Protein AF-A0A1H0EUR3-F1 (afdb_monomer)

Nearest PDB structures (foldseek):
  6vga-assembly1_A  TM=5.669E-01  e=6.465E-03  synthetic construct
  3ziz-assembly1_A  TM=5.811E-01  e=3.138E-01  Podospora anserina
  7ji4-assembly1_A  TM=5.149E-01  e=3.138E-01  Staphylococcus aureus subsp. aureus MRSA252
  5ahw-assembly3_E  TM=4.435E-01  e=5.221E-01  Mycolicibacterium smegmatis MC2 155
  7d8z-assembly1_A  TM=2.368E-01  e=3.755E+00  Homo sapiens

Mean predicted aligned error: 13.74 Å

Radius of gyration: 24.53 Å; Cα contacts (8 Å, |Δi|>4): 279; chains: 1; bounding box: 71×44×71 Å

Foldseek 3Di:
DDPPDDDDDDDFPDPPPPPPPDPDPPDVPPPDFPFDFDDLVNLLVLVVVQQPPDDPDQDWDWPPVQLVCCCVVVVDDSVVSTDTDGDPDPPDAREFEEEEEEQAPVCVVLVVLVLVVVVVDQGCKYFYDFQHTHDIDRDRDPDRHHDHHHAQLHHLVSNLVSCVVSRYAYEYEYEDLPPDDPVSVVSNVVSQVVQPPDRHHYHYDYRPVNVD

Secondary structure (DSSP, 8-state):
-----------PPPP------------------SSPPPPHHHHHHHHHHHHT-S-----EEE-HHHHHHHHHHH---HHHH--EEEP----PPPEEEEEEEE-BGGGGGGHHHHHHHHHH---SEEEEESSSEEEEESS--S----BS---SHHHHHHHHHHHHHHT-EEEEEEE------HHHHHHHHHHHHHHSSSS-EEEEE--GGG--

Sequence (212 aa):
MDFFSLPKFFHGRKPKIERNNHETEVLAHHIKSPKSPLNERILWSIFRELSTKEPNLPYKKLNLKQSLLKHVSYGLNFEESLTYRELDIFPQKPFIKVLLIDSSFSMKAALDDILNIIEKSTYHIMFYHDVDLHDYSFKKPSKIKFIGGTSHAKPLKRIHQVSEDLGVVLQIEHISDAEISNRDQLETYQIIKKIDHGSSEYELIMPAYFKT

Structure (mmCIF, N/CA/C/O backbone):
data_AF-A0A1H0EUR3-F1
#
_entry.id   AF-A0A1H0EUR3-F1
#
loop_
_atom_site.group_PDB
_atom_site.id
_atom_site.type_symbol
_atom_site.label_atom_id
_atom_site.label_alt_id
_atom_site.label_comp_id
_atom_site.label_asym_id
_atom_site.label_entity_id
_atom_site.label_seq_id
_atom_site.pdbx_PDB_ins_code
_atom_site.Cartn_x
_atom_site.Cartn_y
_atom_site.Cartn_z
_atom_site.occupancy
_atom_site.B_iso_or_equiv
_atom_site.auth_seq_id
_atom_site.auth_comp_id
_atom_site.auth_asym_id
_atom_site.auth_atom_id
_atom_site.pdbx_PDB_model_num
ATOM 1 N N . MET A 1 1 ? 8.596 -27.514 17.755 1.00 32.12 1 MET A N 1
ATOM 2 C CA . MET A 1 1 ? 9.858 -27.531 16.998 1.00 32.12 1 MET A CA 1
ATOM 3 C C . MET A 1 1 ? 9.504 -27.510 15.523 1.00 32.12 1 MET A C 1
ATOM 5 O O . MET A 1 1 ? 8.906 -28.458 15.039 1.00 32.12 1 MET A O 1
ATOM 9 N N . ASP A 1 2 ? 9.744 -26.348 14.923 1.00 34.66 2 ASP A N 1
ATOM 10 C CA . ASP A 1 2 ? 10.089 -26.042 13.531 1.00 34.66 2 ASP A CA 1
ATOM 11 C C . ASP A 1 2 ? 9.400 -26.784 12.376 1.00 34.66 2 ASP A C 1
ATOM 13 O O . ASP A 1 2 ? 9.834 -27.843 11.937 1.00 34.66 2 ASP A O 1
ATOM 17 N N . PHE A 1 3 ? 8.432 -26.097 11.761 1.00 30.30 3 PHE A N 1
ATOM 18 C CA . PHE A 1 3 ? 8.168 -26.193 10.324 1.00 30.30 3 PHE A CA 1
ATOM 19 C C . PHE A 1 3 ? 8.517 -24.849 9.675 1.00 30.30 3 PHE A C 1
ATOM 21 O O . PHE A 1 3 ? 7.647 -24.046 9.345 1.00 30.30 3 PHE A O 1
ATOM 28 N N . PHE A 1 4 ? 9.815 -24.581 9.516 1.00 34.62 4 PHE A N 1
ATOM 29 C CA . PHE A 1 4 ? 10.277 -23.534 8.608 1.00 34.62 4 PHE A CA 1
ATOM 30 C C . PHE A 1 4 ? 10.061 -24.020 7.172 1.00 34.62 4 PHE A C 1
ATOM 32 O O . PHE A 1 4 ? 10.861 -24.784 6.632 1.00 34.62 4 PHE A O 1
ATOM 39 N N . SER A 1 5 ? 8.968 -23.596 6.540 1.00 38.72 5 SER A N 1
ATOM 40 C CA . SER A 1 5 ? 8.830 -23.717 5.091 1.00 38.72 5 SER A CA 1
ATOM 41 C C . SER A 1 5 ? 9.817 -22.755 4.425 1.00 38.72 5 SER A C 1
ATOM 43 O O . SER A 1 5 ? 9.681 -21.537 4.544 1.00 38.72 5 SER A O 1
ATOM 45 N N . LEU A 1 6 ? 10.826 -23.311 3.752 1.00 32.03 6 LEU A N 1
ATOM 46 C CA . LEU A 1 6 ? 11.786 -22.574 2.926 1.00 32.03 6 LEU A CA 1
ATOM 47 C C . LEU A 1 6 ? 11.068 -21.675 1.896 1.00 32.03 6 LEU A C 1
ATOM 49 O O . LEU A 1 6 ? 10.009 -22.057 1.388 1.00 32.03 6 LEU A O 1
ATOM 53 N N . PRO A 1 7 ? 11.637 -20.506 1.540 1.00 38.84 7 PRO A N 1
ATOM 54 C CA . PRO A 1 7 ? 11.037 -19.620 0.551 1.00 38.84 7 PRO A CA 1
ATOM 55 C C . PRO A 1 7 ? 11.003 -20.291 -0.829 1.00 38.84 7 PRO A C 1
ATOM 57 O O . PRO A 1 7 ? 11.987 -20.875 -1.284 1.00 38.84 7 PRO A O 1
ATOM 60 N N . LYS A 1 8 ? 9.857 -20.192 -1.514 1.00 36.97 8 LYS A N 1
ATOM 61 C CA . LYS A 1 8 ? 9.724 -20.594 -2.919 1.00 36.97 8 LYS A CA 1
ATOM 62 C C . LYS A 1 8 ? 10.554 -19.643 -3.782 1.00 36.97 8 LYS A C 1
ATOM 64 O O . LYS A 1 8 ? 10.192 -18.486 -3.972 1.00 36.97 8 LYS A O 1
ATOM 69 N N . PHE A 1 9 ? 11.671 -20.143 -4.302 1.00 33.34 9 PHE A N 1
ATOM 70 C CA . PHE A 1 9 ? 12.507 -19.449 -5.276 1.00 33.34 9 PHE A CA 1
ATOM 71 C C . PHE A 1 9 ? 11.794 -19.393 -6.633 1.00 33.34 9 PHE A C 1
ATOM 73 O O . PHE A 1 9 ? 11.845 -20.353 -7.403 1.00 33.34 9 PHE A O 1
ATOM 80 N N . PHE A 1 10 ? 11.152 -18.271 -6.955 1.00 40.19 10 PHE A N 1
ATOM 81 C CA . PHE A 1 10 ? 10.690 -18.013 -8.317 1.00 40.19 10 PHE A CA 1
ATOM 82 C C . PHE A 1 10 ? 11.892 -17.618 -9.179 1.00 40.19 10 PHE A C 1
ATOM 84 O O . PHE A 1 10 ? 12.466 -16.543 -9.029 1.00 40.19 10 PHE A O 1
ATOM 91 N N . HIS A 1 11 ? 12.317 -18.530 -10.054 1.00 35.78 11 HIS A N 1
ATOM 92 C CA . HIS A 1 11 ? 13.311 -18.235 -11.079 1.00 35.78 11 HIS A CA 1
ATOM 93 C C . HIS A 1 11 ? 12.622 -17.433 -12.186 1.00 35.78 11 HIS A C 1
ATOM 95 O O . HIS A 1 11 ? 11.981 -18.008 -13.064 1.00 35.78 11 HIS A O 1
ATOM 101 N N . GLY A 1 12 ? 12.747 -16.106 -12.136 1.00 38.12 12 GLY A N 1
ATOM 102 C CA . GLY A 1 12 ? 12.486 -15.260 -13.297 1.00 38.12 12 GLY A CA 1
ATOM 103 C C . GLY A 1 12 ? 13.383 -15.691 -14.460 1.00 38.12 12 GLY A C 1
ATOM 104 O O . GLY A 1 12 ? 14.523 -16.130 -14.261 1.00 38.12 12 GLY A O 1
ATOM 105 N N . ARG A 1 13 ? 12.853 -15.630 -15.683 1.00 40.72 13 ARG A N 1
ATOM 106 C CA . ARG A 1 13 ? 13.597 -15.960 -16.904 1.00 40.72 13 ARG A CA 1
ATOM 107 C C . ARG A 1 13 ? 14.908 -15.170 -16.920 1.00 40.72 13 ARG A C 1
ATOM 109 O O . ARG A 1 13 ? 14.919 -13.970 -16.669 1.00 40.72 13 ARG A O 1
ATOM 116 N N . LYS A 1 14 ? 16.022 -15.851 -17.218 1.00 34.88 14 LYS A N 1
ATOM 117 C CA . LYS A 1 14 ? 17.321 -15.193 -17.426 1.00 34.88 14 LYS A CA 1
ATOM 118 C C . LYS A 1 14 ? 17.124 -14.043 -18.422 1.00 34.88 14 LYS A C 1
ATOM 120 O O . LYS A 1 14 ? 16.541 -14.301 -19.481 1.00 34.88 14 LYS A O 1
A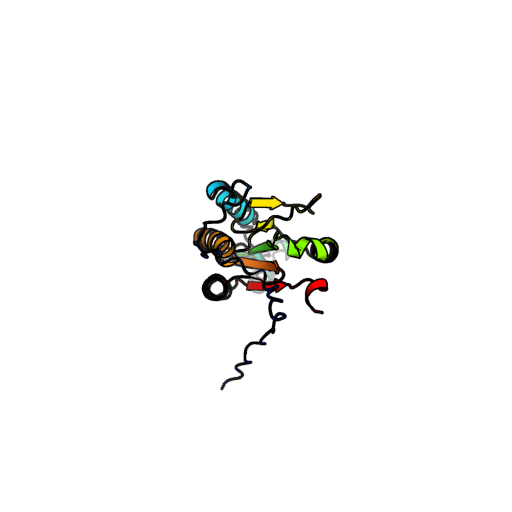TOM 125 N N . PRO A 1 15 ? 17.616 -12.827 -18.138 1.00 39.00 15 PRO A N 1
ATOM 126 C CA . PRO A 1 15 ? 17.549 -11.744 -19.103 1.00 39.00 15 PRO A CA 1
ATOM 127 C C . PRO A 1 15 ? 18.240 -12.213 -20.384 1.00 39.00 15 PRO A C 1
ATOM 129 O O . PRO A 1 15 ? 19.397 -12.646 -20.359 1.00 39.00 15 PRO A O 1
ATOM 132 N N . LYS A 1 16 ? 17.523 -12.177 -21.511 1.00 34.75 16 LYS A N 1
ATOM 133 C CA . LYS A 1 16 ? 18.159 -12.286 -22.822 1.00 34.75 16 LYS A CA 1
ATOM 134 C C . LYS A 1 16 ? 18.955 -11.003 -23.010 1.00 34.75 16 LYS A C 1
ATOM 136 O O . LYS A 1 16 ? 18.420 -9.988 -23.436 1.00 34.75 16 LYS A O 1
ATOM 141 N N . ILE A 1 17 ? 20.225 -11.048 -22.625 1.00 37.09 17 ILE A N 1
ATOM 142 C CA . ILE A 1 17 ? 21.197 -10.018 -22.969 1.00 37.09 17 ILE A CA 1
ATOM 143 C C . ILE A 1 17 ? 21.384 -10.120 -24.484 1.00 37.09 17 ILE A C 1
ATOM 145 O O . ILE A 1 17 ? 22.172 -10.935 -24.967 1.00 37.09 17 ILE A O 1
ATOM 149 N N . GLU A 1 18 ? 20.629 -9.334 -25.249 1.00 37.62 18 GLU A N 1
ATOM 150 C CA . GLU A 1 18 ? 21.038 -8.994 -26.606 1.00 37.62 18 GLU A CA 1
ATOM 151 C C . GLU A 1 18 ? 22.344 -8.209 -26.473 1.00 37.62 18 GLU A C 1
ATOM 153 O O . GLU A 1 18 ? 22.368 -7.066 -26.017 1.00 37.62 18 GLU A O 1
ATOM 158 N N . ARG A 1 19 ? 23.463 -8.877 -26.777 1.00 36.47 19 ARG A N 1
ATOM 159 C CA . ARG A 1 19 ? 24.794 -8.270 -26.848 1.00 36.47 19 ARG A CA 1
ATOM 160 C C . ARG A 1 19 ? 24.833 -7.299 -28.026 1.00 36.47 19 ARG A C 1
ATOM 162 O O . ARG A 1 19 ? 25.401 -7.607 -29.068 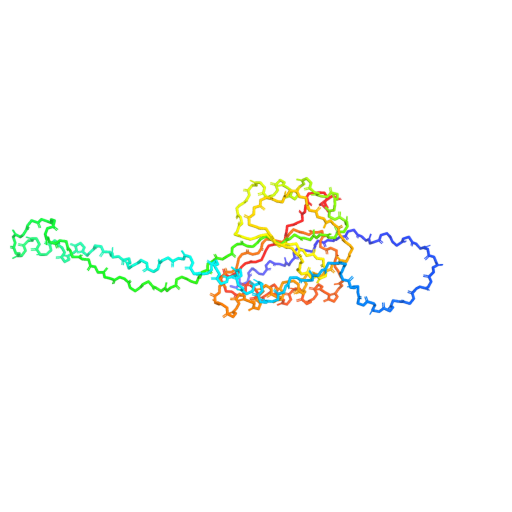1.00 36.47 19 ARG A O 1
ATOM 169 N N . ASN A 1 20 ? 24.256 -6.120 -27.848 1.00 36.88 20 ASN A N 1
ATOM 170 C CA . ASN A 1 20 ? 24.683 -4.955 -28.598 1.00 36.88 20 ASN A CA 1
ATOM 171 C C . ASN A 1 20 ? 25.904 -4.404 -27.870 1.00 36.88 20 ASN A C 1
ATOM 173 O O . ASN A 1 20 ? 25.810 -3.862 -26.771 1.00 36.88 20 ASN A O 1
ATOM 177 N N . ASN A 1 21 ? 27.066 -4.645 -28.473 1.00 38.59 21 ASN A N 1
ATOM 178 C CA . ASN A 1 21 ? 28.355 -4.129 -28.044 1.00 38.59 21 ASN A CA 1
ATOM 179 C C . ASN A 1 21 ? 28.348 -2.599 -28.133 1.00 38.59 21 ASN A C 1
ATOM 181 O O . ASN A 1 21 ? 28.808 -2.029 -29.114 1.00 38.59 21 ASN A O 1
ATOM 185 N N . HIS A 1 22 ? 27.833 -1.941 -27.105 1.00 36.62 22 HIS A N 1
ATOM 186 C CA . HIS A 1 22 ? 28.256 -0.605 -26.741 1.00 36.62 22 HIS A CA 1
ATOM 187 C C . HIS A 1 22 ? 28.418 -0.578 -25.231 1.00 36.62 22 HIS A C 1
ATOM 189 O O . HIS A 1 22 ? 27.450 -0.646 -24.475 1.00 36.62 22 HIS A O 1
ATOM 195 N N . GLU A 1 23 ? 29.683 -0.533 -24.824 1.00 36.66 23 GLU A N 1
ATOM 196 C CA . GLU A 1 23 ? 30.133 -0.123 -23.503 1.00 36.66 23 GLU A CA 1
ATOM 197 C C . GLU A 1 23 ? 29.395 1.164 -23.134 1.00 36.66 23 GLU A C 1
ATOM 199 O O . GLU A 1 23 ? 29.744 2.259 -23.563 1.00 36.66 23 GLU A O 1
ATOM 204 N N . THR A 1 24 ? 28.303 1.014 -22.395 1.00 36.44 24 THR A N 1
ATOM 205 C CA . THR A 1 24 ? 27.639 2.133 -21.752 1.00 36.44 24 THR A CA 1
ATOM 206 C C . THR A 1 24 ? 27.961 1.946 -20.290 1.00 36.44 24 THR A C 1
ATOM 208 O O . THR A 1 24 ? 27.437 1.041 -19.637 1.00 36.44 24 THR A O 1
ATOM 211 N N . GLU A 1 25 ? 28.919 2.736 -19.818 1.00 33.72 25 GLU A N 1
ATOM 212 C CA . GLU A 1 25 ? 29.177 2.939 -18.404 1.00 33.72 25 GLU A CA 1
ATOM 213 C C . GLU A 1 25 ? 27.828 3.036 -17.688 1.00 33.72 25 GLU A C 1
ATOM 215 O O . GLU A 1 25 ? 27.021 3.926 -17.967 1.00 33.72 25 GLU A O 1
ATOM 220 N N . VAL A 1 26 ? 27.552 2.082 -16.795 1.00 36.81 26 VAL A N 1
ATOM 221 C CA . VAL A 1 26 ? 26.387 2.121 -15.909 1.00 36.81 26 VAL A CA 1
ATOM 222 C C . VAL A 1 26 ? 26.676 3.188 -14.856 1.00 36.81 26 VAL A C 1
ATOM 224 O O . VAL A 1 26 ? 26.937 2.912 -13.687 1.00 36.81 26 VAL A O 1
ATOM 227 N N . LEU A 1 27 ? 26.680 4.443 -15.298 1.00 31.67 27 LEU A N 1
ATOM 228 C CA . LEU A 1 27 ? 26.450 5.586 -14.446 1.00 31.67 27 LEU A CA 1
ATOM 229 C C . LEU A 1 27 ? 25.078 5.359 -13.830 1.00 31.67 27 LEU A C 1
ATOM 231 O O . LEU A 1 27 ? 24.082 5.186 -14.536 1.00 31.67 27 LEU A O 1
ATOM 235 N N . ALA A 1 28 ? 25.048 5.333 -12.502 1.00 32.03 28 ALA A N 1
ATOM 236 C CA . ALA A 1 28 ? 23.848 5.408 -11.690 1.00 32.03 28 ALA A CA 1
ATOM 237 C C . ALA A 1 28 ? 23.130 6.739 -11.972 1.00 32.03 28 ALA A C 1
ATOM 239 O O . ALA A 1 28 ? 23.127 7.668 -11.167 1.00 32.03 28 ALA A O 1
ATOM 240 N N . HIS A 1 29 ? 22.544 6.863 -13.158 1.00 32.50 29 HIS A N 1
ATOM 241 C CA . HIS A 1 29 ? 21.627 7.926 -13.473 1.00 32.50 29 HIS A CA 1
ATOM 242 C C . HIS A 1 29 ? 20.383 7.651 -12.648 1.00 32.50 29 HIS A C 1
ATOM 244 O O . HIS A 1 29 ? 19.644 6.702 -12.897 1.00 32.50 29 HIS A O 1
ATOM 250 N N . HIS A 1 30 ? 20.177 8.485 -11.630 1.00 37.56 30 HIS A N 1
ATOM 251 C CA . HIS A 1 30 ? 18.865 8.729 -11.061 1.00 37.56 30 HIS A CA 1
ATOM 252 C C . HIS A 1 30 ? 17.886 8.939 -12.222 1.00 37.56 30 HIS A C 1
ATOM 254 O O . HIS A 1 30 ? 17.821 10.033 -12.787 1.00 37.56 30 HIS A O 1
ATOM 260 N N . ILE A 1 31 ? 17.162 7.885 -12.605 1.00 40.97 31 ILE A N 1
ATOM 261 C CA . ILE A 1 31 ? 16.071 7.976 -13.567 1.00 40.97 31 ILE A CA 1
ATOM 262 C C . ILE A 1 31 ? 15.044 8.883 -12.897 1.00 40.97 31 ILE A C 1
ATOM 264 O O . ILE A 1 31 ? 14.368 8.495 -11.944 1.00 40.97 31 ILE A O 1
ATOM 268 N N . LYS A 1 32 ? 15.006 10.148 -13.323 1.00 40.50 32 LYS A N 1
ATOM 269 C CA . LYS A 1 32 ? 13.970 11.083 -12.900 1.00 40.50 32 LYS A CA 1
ATOM 270 C C . LYS A 1 32 ? 12.669 10.562 -13.497 1.00 40.50 32 LYS A C 1
ATOM 272 O O . LYS A 1 32 ? 12.548 10.523 -14.720 1.00 40.50 32 LYS A O 1
ATOM 277 N N . SER A 1 33 ? 11.731 10.146 -12.643 1.00 48.78 33 SER A N 1
ATOM 278 C CA . SER A 1 33 ? 10.378 9.823 -13.097 1.00 48.78 33 SER A CA 1
ATOM 279 C C . SER A 1 33 ? 9.837 11.025 -13.886 1.00 48.78 33 SER A C 1
ATOM 281 O O . SER A 1 33 ? 9.987 12.168 -13.437 1.00 48.78 33 SER A O 1
ATOM 283 N N . PRO A 1 34 ? 9.242 10.813 -15.071 1.00 50.12 34 PRO A N 1
ATOM 284 C CA . PRO A 1 34 ? 8.686 11.892 -15.880 1.00 50.12 34 PRO A CA 1
A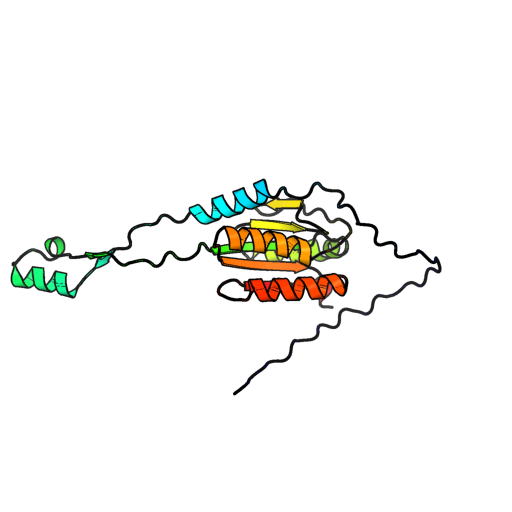TOM 285 C C . PRO A 1 34 ? 7.415 12.510 -15.268 1.00 50.12 34 PRO A C 1
ATOM 287 O O . PRO A 1 34 ? 6.919 13.506 -15.793 1.00 50.12 34 PRO A O 1
ATOM 290 N N . LYS A 1 35 ? 6.878 11.954 -14.171 1.00 65.00 35 LYS A N 1
ATOM 291 C CA . LYS A 1 35 ? 5.751 12.519 -13.418 1.00 65.00 35 LYS A CA 1
ATOM 292 C C . LYS A 1 35 ? 6.213 13.112 -12.092 1.00 65.00 35 LYS A C 1
ATOM 294 O O . LYS A 1 35 ? 7.146 12.625 -11.461 1.00 65.00 35 LYS A O 1
ATOM 299 N N . SER A 1 36 ? 5.510 14.149 -11.643 1.00 74.88 36 SER A N 1
ATOM 300 C CA . SER A 1 36 ? 5.687 14.681 -10.295 1.00 74.88 36 SER A CA 1
ATOM 301 C C . SER A 1 36 ? 5.295 13.611 -9.271 1.00 74.88 36 SER A C 1
ATOM 303 O O . SER A 1 36 ? 4.151 13.154 -9.303 1.00 74.88 36 SER A O 1
ATOM 305 N N . PRO A 1 37 ? 6.204 13.215 -8.364 1.00 84.12 37 PRO A N 1
ATOM 306 C CA . PRO A 1 37 ? 5.867 12.294 -7.293 1.00 84.12 37 PRO A CA 1
ATOM 307 C C . PRO A 1 37 ? 4.715 12.835 -6.446 1.00 84.12 37 PRO A C 1
ATOM 309 O O . PRO A 1 37 ? 4.592 14.047 -6.236 1.00 84.12 37 PRO A O 1
ATOM 312 N N . LEU A 1 38 ? 3.900 11.930 -5.911 1.00 86.75 38 LEU A N 1
ATOM 313 C CA . LEU 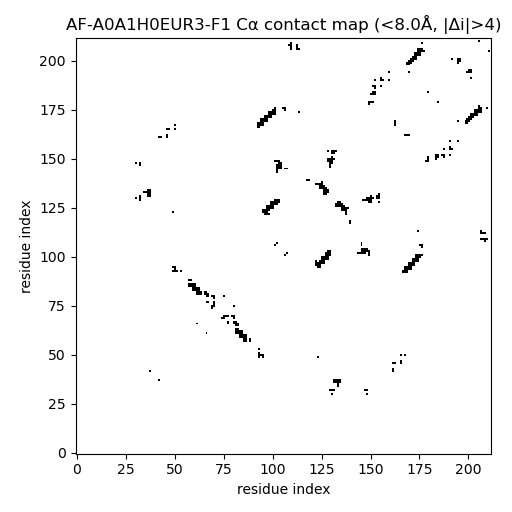A 1 38 ? 2.868 12.257 -4.943 1.00 86.75 38 LEU A CA 1
ATOM 314 C C . LEU A 1 38 ? 3.524 12.950 -3.747 1.00 86.75 38 LEU A C 1
ATOM 316 O O . LEU A 1 38 ? 4.461 12.420 -3.151 1.00 86.75 38 LEU A O 1
ATOM 320 N N . ASN A 1 39 ? 3.041 14.138 -3.395 1.00 88.50 39 ASN A N 1
ATOM 321 C CA . ASN A 1 39 ? 3.584 14.908 -2.280 1.00 88.50 39 ASN A CA 1
ATOM 322 C C . ASN A 1 39 ? 3.303 14.197 -0.943 1.00 88.50 39 ASN A C 1
ATOM 324 O O . ASN A 1 39 ? 2.192 13.712 -0.731 1.00 88.50 39 ASN A O 1
ATOM 328 N N . GLU A 1 40 ? 4.268 14.195 -0.017 1.00 88.38 40 GLU A N 1
ATOM 329 C CA . GLU A 1 40 ? 4.100 13.585 1.311 1.00 88.38 40 GLU A CA 1
ATOM 330 C C . GLU A 1 40 ? 2.907 14.141 2.087 1.00 88.38 40 GLU A C 1
ATOM 332 O O . GLU A 1 40 ? 2.192 13.386 2.734 1.00 88.38 40 GLU A O 1
ATOM 337 N N . ARG A 1 41 ? 2.628 15.446 1.980 1.00 87.69 41 ARG A N 1
ATOM 338 C CA . ARG A 1 41 ? 1.460 16.055 2.638 1.00 87.69 41 ARG A CA 1
ATOM 339 C C . ARG A 1 41 ? 0.146 15.480 2.118 1.00 87.69 41 ARG A C 1
ATOM 341 O O . ARG A 1 41 ? -0.794 15.313 2.889 1.00 87.69 41 ARG A O 1
ATOM 348 N N . ILE A 1 42 ? 0.092 15.183 0.818 1.00 88.00 42 ILE A N 1
ATOM 349 C CA . ILE A 1 42 ? -1.085 14.596 0.175 1.00 88.00 42 ILE A CA 1
ATOM 350 C C . ILE A 1 42 ? -1.225 13.143 0.631 1.00 88.00 42 ILE A C 1
ATOM 352 O O . ILE A 1 42 ? -2.296 12.763 1.097 1.00 88.00 42 ILE A O 1
ATOM 356 N N . LEU A 1 43 ? -0.136 12.368 0.595 1.00 90.25 43 LEU A N 1
ATOM 357 C CA . LEU A 1 43 ? -0.117 10.985 1.079 1.00 90.25 43 LEU A CA 1
ATOM 358 C C . LEU A 1 43 ? -0.624 10.895 2.528 1.00 90.25 43 LEU A C 1
ATOM 360 O O . LEU A 1 43 ? -1.562 10.155 2.814 1.00 90.25 43 LEU A O 1
ATOM 364 N N . TRP A 1 44 ? -0.089 11.741 3.409 1.00 92.38 44 TRP A N 1
ATOM 365 C CA . TRP A 1 44 ? -0.541 11.874 4.792 1.00 92.38 44 TRP A CA 1
ATOM 366 C C . TRP A 1 44 ? -2.024 12.222 4.921 1.00 92.38 44 TRP A C 1
ATOM 368 O O . TRP A 1 44 ? -2.731 11.610 5.720 1.00 92.38 44 TRP A O 1
ATOM 378 N N . SER A 1 45 ? -2.515 13.200 4.150 1.00 88.19 45 SER A N 1
ATOM 379 C CA . SER A 1 45 ? -3.928 13.594 4.217 1.00 88.19 45 SER A CA 1
ATOM 380 C C . SER A 1 45 ? -4.873 12.463 3.823 1.00 88.19 45 SER A C 1
ATOM 382 O O . SER A 1 45 ? -5.914 12.307 4.456 1.00 88.19 45 SER A O 1
ATOM 384 N N . ILE A 1 46 ? -4.487 11.644 2.842 1.00 89.62 46 ILE A N 1
ATOM 385 C CA . ILE A 1 46 ? -5.307 10.528 2.372 1.00 89.62 46 ILE A CA 1
ATOM 386 C C . ILE A 1 46 ? -5.433 9.461 3.459 1.00 89.62 46 ILE A C 1
ATOM 388 O O . ILE A 1 46 ? -6.541 9.049 3.797 1.00 89.62 46 ILE A O 1
ATOM 392 N N . PHE A 1 47 ? -4.306 9.036 4.038 1.00 90.50 47 PHE A N 1
ATOM 393 C CA . PHE A 1 47 ? -4.319 8.028 5.099 1.00 90.50 47 PHE A CA 1
ATOM 394 C C . PHE A 1 47 ? -5.079 8.529 6.327 1.00 90.50 47 PHE A C 1
ATOM 396 O O . PHE A 1 47 ? -5.868 7.784 6.902 1.00 90.50 47 PHE A O 1
ATOM 403 N N . ARG A 1 48 ? -4.909 9.808 6.681 1.00 89.69 48 ARG A N 1
ATOM 404 C CA . ARG A 1 48 ? -5.627 10.4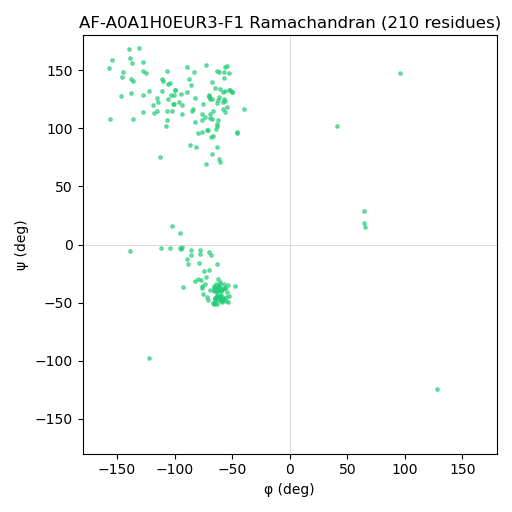24 7.798 1.00 89.69 48 ARG A CA 1
ATOM 405 C C . ARG A 1 48 ? -7.140 10.467 7.577 1.00 89.69 48 ARG A C 1
ATOM 407 O O . ARG A 1 48 ? -7.891 10.269 8.525 1.00 89.69 48 ARG A O 1
ATOM 414 N N . GLU A 1 49 ? -7.600 10.752 6.360 1.00 87.44 49 GLU A N 1
ATOM 415 C CA . GLU A 1 49 ? -9.035 10.759 6.046 1.00 87.44 49 GLU A CA 1
ATOM 416 C C . GLU A 1 49 ? -9.647 9.357 6.168 1.00 87.44 49 GLU A C 1
ATOM 418 O O . GLU A 1 49 ? -10.779 9.199 6.622 1.00 87.44 49 GLU A O 1
ATOM 423 N N . LEU A 1 50 ? -8.900 8.328 5.767 1.00 85.06 50 LEU A N 1
ATOM 424 C CA . LEU A 1 50 ? -9.345 6.941 5.867 1.00 85.06 50 LEU A CA 1
ATOM 425 C C . LEU A 1 50 ? -9.313 6.431 7.314 1.00 85.06 50 LEU A C 1
ATOM 427 O O . LEU A 1 50 ? -10.198 5.675 7.704 1.00 85.06 50 LEU A O 1
ATOM 431 N N . SER A 1 51 ? -8.357 6.883 8.128 1.00 82.25 51 SER A N 1
ATOM 432 C CA . SER A 1 51 ? -8.215 6.442 9.518 1.00 82.25 51 SER A CA 1
ATOM 433 C C . SER A 1 51 ? -9.266 7.019 10.474 1.00 82.25 51 SER A C 1
ATOM 435 O O . SER A 1 51 ? -9.492 6.455 11.537 1.00 82.25 51 SER A O 1
ATOM 437 N N . THR A 1 52 ? -9.892 8.154 10.148 1.00 71.62 52 THR A N 1
ATOM 438 C CA . THR A 1 52 ? -10.860 8.841 11.030 1.00 71.62 52 THR A CA 1
ATOM 439 C C . THR A 1 52 ? -12.320 8.455 10.785 1.00 71.62 52 THR A C 1
ATOM 441 O O . THR A 1 52 ? -13.200 8.954 11.485 1.00 71.62 52 THR A O 1
ATOM 444 N N . LYS A 1 53 ? -12.604 7.590 9.800 1.00 60.75 53 LYS A N 1
ATOM 445 C CA . LYS A 1 53 ? -13.977 7.244 9.392 1.00 60.75 53 LYS A CA 1
ATOM 446 C C . LYS A 1 53 ? -14.702 6.257 10.311 1.00 60.75 53 LYS A C 1
ATOM 448 O O . LYS A 1 53 ? -15.905 6.089 10.130 1.00 60.75 53 LYS A O 1
ATOM 453 N N . GLU A 1 54 ? -14.047 5.648 11.299 1.00 54.66 54 GLU A N 1
ATOM 454 C CA . GLU A 1 54 ? -14.754 4.820 12.283 1.00 54.66 54 GLU A CA 1
ATOM 455 C C . GLU A 1 54 ? -15.308 5.683 13.426 1.00 54.66 54 GLU A C 1
ATOM 457 O O . GLU A 1 54 ? -14.540 6.281 14.186 1.00 54.66 54 GLU A O 1
ATOM 462 N N . PRO A 1 55 ? -16.640 5.779 13.588 1.00 47.28 55 PRO A N 1
ATOM 463 C CA . PRO A 1 55 ? -17.189 6.402 14.772 1.00 47.28 55 PRO A CA 1
ATOM 464 C C . PRO A 1 55 ? -16.903 5.489 15.969 1.00 47.28 55 PRO A C 1
ATOM 466 O O . PRO A 1 55 ? -17.301 4.324 15.977 1.00 47.28 55 PRO A O 1
ATOM 469 N N . ASN A 1 56 ? -16.267 6.041 17.005 1.00 51.78 56 ASN A N 1
ATOM 470 C CA . ASN A 1 56 ? -16.270 5.483 18.359 1.00 51.78 56 ASN A CA 1
ATOM 471 C C . ASN A 1 56 ? -17.719 5.457 18.877 1.00 51.78 56 ASN A C 1
ATOM 473 O O . ASN A 1 56 ? -18.128 6.298 19.676 1.00 51.78 56 ASN A O 1
ATOM 477 N N . LEU A 1 57 ? -18.537 4.535 18.374 1.00 51.84 57 LEU A N 1
ATOM 478 C CA . LEU A 1 57 ? -19.850 4.272 18.931 1.00 51.84 57 LEU A CA 1
ATOM 479 C C . LEU A 1 57 ? -19.628 3.484 20.223 1.00 51.84 57 LEU A C 1
ATOM 481 O O . LEU A 1 57 ? -19.029 2.407 20.172 1.00 51.84 57 LEU A O 1
ATOM 485 N N . PRO A 1 58 ? -20.086 3.983 21.385 1.00 56.78 58 PRO A N 1
ATOM 486 C CA . PRO A 1 58 ? -19.974 3.234 22.625 1.00 56.78 58 PRO A CA 1
ATOM 487 C C . PRO A 1 58 ? -20.781 1.940 22.489 1.00 56.78 58 PRO A C 1
ATOM 489 O O . PRO A 1 58 ? -22.014 1.949 22.471 1.00 56.78 58 PRO A O 1
ATOM 492 N N . TYR A 1 59 ? -20.079 0.815 22.363 1.00 65.75 59 TYR A N 1
ATOM 493 C CA . TYR A 1 59 ? -20.700 -0.494 22.244 1.00 65.75 59 TYR A CA 1
ATOM 494 C C . TYR A 1 59 ? -21.189 -0.928 23.625 1.00 65.75 59 TYR A C 1
ATOM 496 O O . TYR A 1 59 ? -20.412 -1.172 24.551 1.00 65.75 59 TYR A O 1
ATOM 504 N N . LYS A 1 60 ? -22.510 -1.002 23.777 1.00 78.62 60 LYS A N 1
ATOM 505 C CA . LYS A 1 60 ? -23.167 -1.394 25.023 1.00 78.62 60 LYS A CA 1
ATOM 506 C C . LYS A 1 60 ? -23.627 -2.842 24.914 1.00 78.62 60 LYS A C 1
ATOM 508 O O . LYS A 1 60 ? -24.426 -3.178 24.045 1.00 78.62 60 LYS A O 1
ATOM 513 N N . LYS A 1 61 ? -23.151 -3.710 25.810 1.00 84.00 61 LYS A N 1
ATOM 514 C CA . LYS A 1 61 ? -23.598 -5.110 25.883 1.00 84.00 61 LYS A CA 1
ATOM 515 C C . LYS A 1 61 ? -24.626 -5.268 26.994 1.00 84.00 61 LYS A C 1
ATOM 517 O O . LYS A 1 61 ? -24.403 -4.813 28.116 1.00 84.00 61 LYS A O 1
ATOM 522 N N . LEU A 1 62 ? -25.737 -5.943 26.701 1.00 89.38 62 LEU A N 1
ATOM 523 C CA . LEU A 1 62 ? -26.742 -6.262 27.712 1.00 89.38 62 LEU A CA 1
ATOM 524 C C . LEU A 1 62 ? -26.132 -7.167 28.792 1.00 89.38 62 LEU A C 1
ATOM 526 O O . LEU A 1 62 ? -25.623 -8.254 28.507 1.00 89.38 62 LEU A O 1
ATOM 530 N N . ASN A 1 63 ? -26.214 -6.736 30.047 1.00 91.19 63 ASN A N 1
ATOM 531 C CA . ASN A 1 63 ? -25.897 -7.559 31.201 1.00 91.19 63 ASN A CA 1
ATOM 532 C C . ASN A 1 63 ? -27.149 -8.345 31.601 1.00 91.19 63 ASN A C 1
ATOM 534 O O . ASN A 1 63 ? -27.924 -7.918 32.459 1.00 91.19 63 ASN A O 1
ATOM 538 N N . LEU A 1 64 ? -27.350 -9.502 30.964 1.00 91.62 64 LEU A N 1
ATOM 539 C CA . LEU A 1 64 ? -28.528 -10.348 31.176 1.00 91.62 64 LEU A CA 1
ATOM 540 C C . LEU A 1 64 ? -28.721 -10.706 32.657 1.00 91.62 64 LEU A C 1
ATOM 542 O O . LEU A 1 64 ? -29.835 -10.652 33.164 1.00 91.62 64 LEU A O 1
ATOM 546 N N . LYS A 1 65 ? -27.626 -11.006 33.369 1.00 91.94 65 LYS A N 1
ATOM 547 C CA . LYS A 1 65 ? -27.670 -11.390 34.784 1.00 91.94 65 LYS A CA 1
ATOM 548 C C . LYS A 1 65 ? -28.210 -10.256 35.652 1.00 91.94 65 LYS A C 1
ATOM 550 O O . LYS A 1 65 ? -29.137 -10.489 36.414 1.00 91.94 65 LYS A O 1
ATOM 555 N N . GLN A 1 66 ? -27.667 -9.041 35.529 1.00 91.12 66 GLN A N 1
ATOM 556 C CA . GLN A 1 66 ? -28.184 -7.884 36.277 1.00 91.12 66 GLN A CA 1
ATOM 557 C C . GLN A 1 66 ? -29.597 -7.497 35.844 1.00 91.12 66 GLN A C 1
ATOM 559 O O . GLN A 1 66 ? -30.395 -7.118 36.694 1.00 91.12 66 GLN A O 1
ATOM 564 N N . SER A 1 67 ? -29.911 -7.627 34.554 1.00 93.06 67 SER A N 1
ATOM 565 C CA . SER A 1 67 ? -31.237 -7.294 34.026 1.00 93.06 67 SER A CA 1
ATOM 566 C C . SER A 1 67 ? -32.313 -8.224 34.586 1.00 93.06 67 SER A C 1
ATOM 568 O O . SER A 1 67 ? -33.328 -7.762 35.094 1.00 93.06 67 SER A O 1
ATOM 570 N N . LEU A 1 68 ? -32.056 -9.536 34.586 1.00 94.00 68 LEU A N 1
ATOM 571 C CA . LEU A 1 68 ? -32.943 -10.529 35.196 1.00 94.00 68 LEU A CA 1
ATOM 572 C C . LEU A 1 68 ? -33.016 -10.370 36.715 1.00 94.00 68 LEU A C 1
ATOM 574 O O . LEU A 1 68 ? -34.098 -10.477 37.283 1.00 94.00 68 LEU A O 1
ATOM 578 N N . LEU A 1 69 ? -31.891 -10.075 37.376 1.00 94.25 69 LEU A N 1
ATOM 579 C CA . LEU A 1 69 ? -31.893 -9.824 38.815 1.00 94.25 69 LEU A CA 1
ATOM 580 C C . LEU A 1 69 ? -32.779 -8.621 39.150 1.00 94.25 69 LEU A C 1
ATOM 582 O O . LEU A 1 69 ? -33.591 -8.709 40.057 1.00 94.25 69 LEU A O 1
ATOM 586 N N . LYS A 1 70 ? -32.684 -7.520 38.393 1.00 92.00 70 LYS A N 1
ATOM 587 C CA . LYS A 1 70 ? -33.544 -6.349 38.597 1.00 92.00 70 LYS A CA 1
ATOM 588 C C . LYS A 1 70 ? -35.020 -6.664 38.378 1.00 92.00 70 LYS A C 1
ATOM 590 O O . LYS A 1 70 ? -35.838 -6.275 39.206 1.00 92.00 70 LYS A O 1
ATOM 595 N N . HIS A 1 71 ? -35.327 -7.384 37.302 1.00 93.69 71 HIS A N 1
ATOM 596 C CA . HIS A 1 71 ? -36.684 -7.815 36.981 1.00 93.69 71 HIS A CA 1
ATOM 597 C C . HIS A 1 71 ? -37.305 -8.602 38.144 1.00 93.69 71 HIS A C 1
ATOM 599 O O . HIS A 1 71 ? -38.392 -8.277 38.611 1.00 93.69 71 HIS A O 1
ATOM 605 N N . VAL A 1 72 ? -36.570 -9.584 38.672 1.00 91.88 72 VAL A N 1
ATOM 606 C CA . VAL A 1 72 ? -37.055 -10.454 39.752 1.00 91.88 72 VAL A CA 1
ATOM 607 C C . VAL A 1 72 ? -37.051 -9.746 41.111 1.00 91.88 72 VAL A C 1
ATOM 609 O O . VAL A 1 72 ? -37.999 -9.888 41.875 1.00 91.88 72 VAL A O 1
ATOM 612 N N . SER A 1 73 ? -36.001 -8.989 41.439 1.00 91.50 73 SER A N 1
ATOM 613 C CA . SER A 1 73 ? -35.829 -8.379 42.766 1.00 91.50 73 SER A CA 1
ATOM 614 C C . SER A 1 73 ? -36.685 -7.136 42.993 1.00 91.50 73 SER A C 1
ATOM 616 O O . SER A 1 73 ? -37.062 -6.877 44.131 1.00 91.50 73 SER A O 1
ATOM 618 N N . TYR A 1 74 ? -36.978 -6.365 41.943 1.00 90.38 74 TYR A N 1
ATOM 619 C CA . TYR A 1 74 ? -37.741 -5.116 42.051 1.00 90.38 74 TYR A CA 1
ATOM 620 C C . TYR A 1 74 ? -39.125 -5.189 41.396 1.00 90.38 74 TYR A C 1
ATOM 622 O O . TYR A 1 74 ? -39.867 -4.214 41.467 1.00 90.38 74 TYR A O 1
ATOM 630 N N . GLY A 1 75 ? -39.483 -6.313 40.760 1.00 88.44 75 GLY A N 1
ATOM 631 C CA . GLY A 1 75 ? -40.788 -6.496 40.113 1.00 88.44 75 GLY A CA 1
ATOM 632 C C . GLY A 1 75 ? -41.038 -5.563 38.922 1.00 88.44 75 GLY A C 1
ATOM 633 O O . GLY A 1 75 ? -42.186 -5.361 38.541 1.00 88.44 75 GLY A O 1
ATOM 634 N N . LEU A 1 76 ? -39.981 -4.971 38.359 1.00 91.19 76 LEU A N 1
ATOM 635 C CA . LEU A 1 76 ? -40.060 -4.103 37.182 1.00 91.19 76 LEU A CA 1
ATOM 636 C C . LEU A 1 76 ? -40.343 -4.930 35.930 1.00 91.19 76 LEU A C 1
ATOM 638 O O . LEU A 1 76 ? -39.940 -6.090 35.854 1.00 91.19 76 LEU A O 1
ATOM 642 N N . ASN A 1 77 ? -40.948 -4.337 34.902 1.00 90.94 77 ASN A N 1
ATOM 643 C CA . ASN A 1 77 ? -41.069 -5.013 33.611 1.00 90.94 77 ASN A CA 1
ATOM 644 C C . ASN A 1 77 ? -39.678 -5.275 33.012 1.00 90.94 77 ASN A C 1
ATOM 646 O O . ASN A 1 77 ? -38.726 -4.530 33.259 1.00 90.94 77 ASN A O 1
ATOM 650 N N . PHE A 1 78 ? -39.524 -6.352 32.233 1.00 86.38 78 PHE A N 1
ATOM 651 C CA . PHE A 1 78 ? -38.201 -6.759 31.737 1.00 86.38 78 PHE A CA 1
ATOM 652 C C . PHE A 1 78 ? -37.518 -5.652 30.919 1.00 86.38 78 PHE A C 1
ATOM 654 O O . PHE A 1 78 ? -36.322 -5.424 31.082 1.00 86.38 78 PHE A O 1
ATOM 661 N N . GLU A 1 79 ? -38.290 -4.913 30.121 1.00 89.69 79 GLU A N 1
ATOM 662 C CA . GLU A 1 79 ? -37.833 -3.763 29.328 1.00 89.69 79 GLU A CA 1
ATOM 663 C C . GLU A 1 79 ? -37.247 -2.640 30.200 1.00 89.69 79 GLU A C 1
ATOM 665 O O . GLU A 1 79 ? -36.204 -2.077 29.877 1.00 89.69 79 GLU A O 1
ATOM 670 N N . GLU A 1 80 ? -37.852 -2.379 31.359 1.00 88.06 80 GLU A N 1
ATOM 671 C CA . GLU A 1 80 ? -37.395 -1.383 32.342 1.00 88.06 80 GLU A CA 1
ATOM 672 C C . GLU A 1 80 ? -36.217 -1.894 33.188 1.00 88.06 80 GLU A C 1
ATOM 674 O O . GLU A 1 80 ? -35.510 -1.130 33.848 1.00 88.06 80 GLU A O 1
ATOM 679 N N . SER A 1 81 ? -35.986 -3.208 33.165 1.00 89.81 81 SER A N 1
ATOM 680 C CA . SER A 1 81 ? -34.937 -3.882 33.929 1.00 89.81 81 SER A CA 1
ATOM 681 C C . SER A 1 81 ? -33.609 -3.970 33.170 1.00 89.81 81 SER A C 1
ATOM 683 O O . SER A 1 81 ? -32.580 -4.303 33.770 1.00 89.81 81 SER A O 1
ATOM 685 N N . LEU A 1 82 ? -33.608 -3.685 31.861 1.00 91.81 82 LEU A N 1
ATOM 686 C CA . LEU A 1 82 ? -32.446 -3.829 30.986 1.00 91.81 82 LEU A CA 1
ATOM 687 C C . LEU A 1 82 ? -31.269 -2.993 31.492 1.00 91.81 82 LEU A C 1
ATOM 689 O O . LEU A 1 82 ? -31.297 -1.766 31.559 1.00 91.81 82 LEU A O 1
ATOM 693 N N . THR A 1 83 ? -30.196 -3.686 31.853 1.00 91.19 83 THR A N 1
ATOM 694 C CA . THR A 1 83 ? -28.961 -3.078 32.331 1.00 91.19 83 THR A CA 1
ATOM 695 C C . THR A 1 83 ? -27.870 -3.357 31.316 1.00 91.19 83 THR A C 1
ATOM 697 O O . THR A 1 83 ? -27.571 -4.513 31.018 1.00 91.19 83 THR A O 1
ATOM 700 N N . TYR A 1 84 ? -27.256 -2.304 30.792 1.00 87.69 84 TYR A N 1
ATOM 701 C CA . TYR A 1 84 ? -26.166 -2.413 29.832 1.00 87.69 84 TYR A CA 1
ATOM 702 C C . TYR A 1 84 ? -24.835 -2.126 30.515 1.00 87.69 84 TYR A C 1
ATOM 704 O O . TYR A 1 84 ? -24.730 -1.210 31.328 1.00 87.69 84 TYR A O 1
ATOM 712 N N . ARG A 1 85 ? -23.815 -2.908 30.171 1.00 85.56 85 ARG A N 1
ATOM 713 C CA . ARG A 1 85 ? -22.431 -2.631 30.543 1.00 85.56 85 ARG A CA 1
ATOM 714 C C . ARG A 1 85 ? -21.728 -1.981 29.356 1.00 85.56 85 ARG A C 1
ATOM 716 O O . ARG A 1 85 ? -21.826 -2.479 28.232 1.00 85.56 85 ARG A O 1
ATOM 723 N N . GLU A 1 86 ? -21.011 -0.898 29.629 1.00 77.56 86 GLU A N 1
ATOM 724 C CA . GLU A 1 86 ? -20.047 -0.332 28.689 1.00 77.56 86 GLU A CA 1
ATOM 725 C C . GLU A 1 86 ? -18.852 -1.279 28.593 1.00 77.56 86 GLU A C 1
ATOM 727 O O . GLU A 1 86 ? -18.313 -1.740 29.605 1.00 77.56 86 GLU A O 1
ATOM 732 N N . LEU A 1 87 ? -18.514 -1.657 27.365 1.00 69.06 87 LEU A N 1
ATOM 733 C CA . LEU A 1 87 ? -17.300 -2.404 27.094 1.00 69.06 87 LEU A CA 1
ATOM 734 C C . LEU A 1 87 ? -16.219 -1.403 26.715 1.00 69.06 87 LEU A C 1
ATOM 736 O O . LEU A 1 87 ? -16.431 -0.589 25.817 1.00 69.06 87 LEU A O 1
ATOM 740 N N . ASP A 1 88 ? -15.064 -1.510 27.368 1.00 57.16 88 ASP A N 1
ATOM 741 C CA . ASP A 1 88 ? -13.843 -0.895 26.869 1.00 57.16 88 ASP A CA 1
ATOM 742 C C . ASP A 1 88 ? -13.521 -1.573 25.538 1.00 57.16 88 ASP A C 1
ATOM 744 O O . ASP A 1 88 ? -13.034 -2.705 25.481 1.00 57.16 88 ASP A O 1
ATOM 748 N N . ILE A 1 89 ? -13.882 -0.912 24.443 1.00 58.41 89 ILE A N 1
ATOM 749 C CA . ILE A 1 89 ? -13.408 -1.303 23.127 1.00 58.41 89 ILE A CA 1
ATOM 750 C C . ILE A 1 89 ? -11.954 -0.850 23.105 1.00 58.41 89 ILE A C 1
ATOM 752 O O . ILE A 1 89 ? -11.678 0.349 23.096 1.00 58.41 89 ILE A O 1
ATOM 756 N N . PHE A 1 90 ? -11.014 -1.795 23.127 1.00 55.44 90 PHE A N 1
ATOM 757 C CA . PHE A 1 90 ? -9.658 -1.481 22.689 1.00 55.44 90 PHE A CA 1
ATOM 758 C C . PHE A 1 90 ? -9.794 -0.897 21.283 1.00 55.44 90 PHE A C 1
ATOM 760 O O . PHE A 1 90 ? -10.344 -1.605 20.433 1.00 55.44 90 PHE A O 1
ATOM 767 N N . PRO A 1 91 ? -9.390 0.366 21.038 1.00 56.72 91 PRO A N 1
ATOM 768 C CA . PRO A 1 91 ? -9.578 0.977 19.734 1.00 56.72 91 PRO A CA 1
ATOM 769 C C . PRO A 1 91 ? -8.901 0.068 18.717 1.00 56.72 91 PRO A C 1
ATOM 771 O O . PRO A 1 91 ? -7.688 -0.158 18.788 1.00 56.72 91 PRO A O 1
ATOM 774 N N . GLN A 1 92 ? -9.703 -0.537 17.838 1.00 67.06 92 GLN A N 1
ATOM 775 C CA . GLN A 1 92 ? -9.139 -1.302 16.744 1.00 67.06 92 GLN A CA 1
ATOM 776 C C . GLN A 1 92 ? -8.328 -0.308 15.930 1.00 67.06 92 GLN A C 1
ATOM 778 O O . GLN A 1 92 ? -8.795 0.788 15.616 1.00 67.06 92 GLN A O 1
ATOM 783 N N . LYS A 1 93 ? -7.062 -0.647 15.685 1.00 75.38 93 LYS A N 1
ATOM 784 C CA . LYS A 1 93 ? -6.242 0.191 14.824 1.00 75.38 93 LYS A CA 1
ATOM 785 C C . LYS A 1 93 ? -6.951 0.273 13.470 1.00 75.38 93 LYS A C 1
ATOM 787 O O . LYS A 1 93 ? -7.332 -0.779 12.952 1.00 75.38 93 LYS A O 1
ATOM 792 N N . PRO A 1 94 ? -7.128 1.477 12.908 1.00 83.25 94 PRO A N 1
ATOM 793 C CA . PRO A 1 94 ? -7.818 1.638 11.640 1.00 83.25 94 PRO A CA 1
ATOM 794 C C . PRO A 1 94 ? -7.124 0.792 10.575 1.00 83.25 94 PRO A C 1
ATOM 796 O O . PRO A 1 94 ? -5.897 0.805 10.467 1.00 83.25 94 PRO A O 1
ATOM 799 N N . PHE A 1 95 ? -7.914 0.040 9.816 1.00 87.75 95 PHE A N 1
ATOM 800 C CA . PHE A 1 95 ? -7.424 -0.875 8.794 1.00 87.75 95 PHE A CA 1
ATOM 801 C C . PHE A 1 95 ? -7.555 -0.250 7.402 1.00 87.75 95 PHE A C 1
ATOM 803 O O . PHE A 1 95 ? -8.630 0.211 7.023 1.00 87.75 95 PHE A O 1
ATOM 810 N N . ILE A 1 96 ? -6.473 -0.250 6.618 1.00 90.69 96 ILE A N 1
ATOM 811 C CA . ILE A 1 96 ? -6.454 0.269 5.246 1.00 90.69 96 ILE A CA 1
ATOM 812 C C . ILE A 1 96 ? -5.891 -0.785 4.293 1.00 90.69 96 ILE A C 1
ATOM 814 O O . ILE A 1 96 ? -4.708 -1.118 4.295 1.00 90.69 96 ILE A O 1
ATOM 818 N N . LYS A 1 97 ? -6.764 -1.247 3.401 1.00 91.94 97 LYS A N 1
ATOM 819 C CA . LYS A 1 97 ? -6.417 -2.075 2.241 1.00 91.94 97 LYS A CA 1
ATOM 820 C C . LYS A 1 97 ? -5.963 -1.223 1.049 1.00 91.94 97 LYS A C 1
ATOM 822 O O . LYS A 1 97 ? -6.760 -0.450 0.509 1.00 91.94 97 LYS A O 1
ATOM 827 N N . VAL A 1 98 ? -4.710 -1.396 0.646 1.00 93.62 98 VAL A N 1
ATOM 828 C CA . VAL A 1 98 ? -4.005 -0.676 -0.417 1.00 93.62 98 VAL A CA 1
ATOM 829 C C . VAL A 1 98 ? -3.747 -1.618 -1.590 1.00 93.62 98 VAL A C 1
ATOM 831 O O . VAL A 1 98 ? -3.220 -2.711 -1.403 1.00 93.62 98 VAL A O 1
ATOM 834 N N . LEU A 1 99 ? -4.063 -1.172 -2.803 1.00 94.19 99 LEU A N 1
ATOM 835 C CA . LEU A 1 99 ? -3.564 -1.787 -4.030 1.00 94.19 99 LEU A CA 1
ATOM 836 C C . LEU A 1 99 ? -2.402 -0.957 -4.565 1.00 94.19 99 LEU A C 1
ATOM 838 O O . LEU A 1 99 ? -2.574 0.224 -4.857 1.00 94.19 99 LEU A O 1
ATOM 842 N N . LEU A 1 100 ? -1.232 -1.560 -4.706 1.00 94.69 100 LEU A N 1
ATOM 843 C CA . LEU A 1 100 ? -0.062 -0.948 -5.321 1.00 94.69 100 LEU A CA 1
ATOM 844 C C . LEU A 1 100 ? 0.130 -1.561 -6.712 1.00 94.69 100 LEU A C 1
ATOM 846 O O . LEU A 1 100 ? 0.186 -2.779 -6.840 1.00 94.69 100 LEU A O 1
ATOM 850 N N . ILE A 1 101 ? 0.190 -0.740 -7.756 1.00 92.56 101 ILE A N 1
ATOM 851 C CA . ILE A 1 101 ? 0.312 -1.199 -9.143 1.00 92.56 101 ILE A CA 1
ATOM 852 C C . ILE A 1 101 ? 1.611 -0.665 -9.729 1.00 92.56 101 ILE A C 1
ATOM 854 O O . ILE A 1 101 ? 1.787 0.553 -9.855 1.00 92.56 101 ILE A O 1
ATOM 858 N N . ASP A 1 102 ? 2.474 -1.587 -10.138 1.00 91.69 102 ASP A N 1
ATOM 859 C CA . ASP A 1 102 ? 3.642 -1.268 -10.935 1.00 91.69 102 ASP A CA 1
ATOM 860 C C . ASP A 1 102 ? 3.199 -0.788 -12.320 1.00 91.69 102 ASP A C 1
ATOM 862 O O . ASP A 1 102 ? 2.420 -1.424 -13.037 1.00 91.69 102 ASP A O 1
ATOM 866 N N . SER A 1 103 ? 3.678 0.394 -12.674 1.00 89.25 103 SER A N 1
ATOM 867 C CA . SER A 1 103 ? 3.413 1.045 -13.946 1.00 89.25 103 SER A CA 1
ATOM 868 C C . SER A 1 103 ? 4.591 0.930 -14.909 1.00 89.25 103 SER A C 1
ATOM 870 O O . SER A 1 103 ? 4.616 1.648 -15.901 1.00 89.25 103 SER A O 1
ATOM 872 N N . SER A 1 104 ? 5.547 0.038 -14.666 1.00 87.19 104 SER A N 1
ATOM 873 C CA . SER A 1 104 ? 6.646 -0.245 -15.585 1.00 87.19 104 SER A CA 1
ATOM 874 C C . SER A 1 104 ? 6.158 -0.630 -16.997 1.00 87.19 104 SER A C 1
ATOM 876 O O . SER A 1 104 ? 5.039 -1.108 -17.204 1.00 87.19 104 SER A O 1
ATOM 878 N N . PHE A 1 105 ? 6.972 -0.392 -18.031 1.00 85.88 105 PHE A N 1
ATOM 879 C CA . PHE A 1 105 ? 6.556 -0.646 -19.420 1.00 85.88 105 PHE A CA 1
ATOM 880 C C . PHE A 1 105 ? 6.195 -2.110 -19.706 1.00 85.88 105 PHE A C 1
ATOM 882 O O . PHE A 1 105 ? 5.314 -2.358 -20.533 1.00 85.88 105 PHE A O 1
ATOM 889 N N . SER A 1 106 ? 6.845 -3.063 -19.039 1.00 86.19 106 SER A N 1
ATOM 890 C CA . SER A 1 106 ? 6.555 -4.498 -19.136 1.00 86.19 106 SER A CA 1
ATOM 891 C C . SER A 1 106 ? 5.118 -4.809 -18.713 1.00 86.19 106 SER A C 1
ATOM 893 O O . SER A 1 106 ? 4.426 -5.571 -19.394 1.00 86.19 106 SER A O 1
ATOM 895 N N . MET A 1 107 ? 4.616 -4.132 -17.678 1.00 88.75 107 MET A N 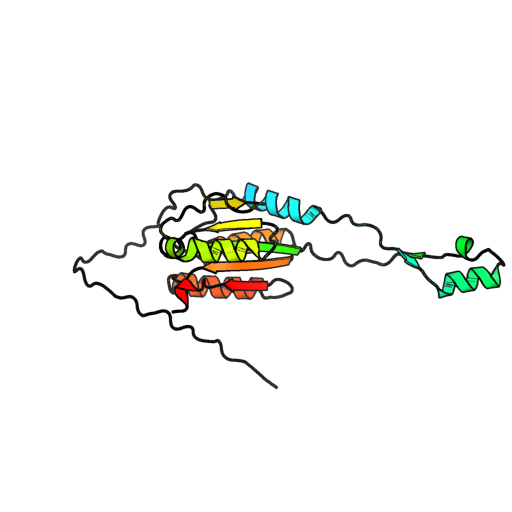1
ATOM 896 C CA . MET A 1 107 ? 3.263 -4.315 -17.139 1.00 88.75 107 MET A CA 1
ATOM 897 C C . MET A 1 107 ? 2.150 -3.962 -18.128 1.00 88.75 107 MET A C 1
ATOM 899 O O . MET A 1 107 ? 1.014 -4.410 -17.966 1.00 88.75 107 MET A O 1
ATOM 903 N N . LYS A 1 108 ? 2.462 -3.233 -19.208 1.00 87.69 108 LYS A N 1
ATOM 904 C CA . LYS A 1 108 ? 1.498 -2.904 -20.264 1.00 87.69 108 LYS A CA 1
ATOM 905 C C . LYS A 1 108 ? 0.854 -4.145 -20.884 1.00 87.69 108 LYS A C 1
ATOM 907 O O . LYS A 1 108 ? -0.328 -4.104 -21.215 1.00 87.69 108 LYS A O 1
ATOM 912 N N . ALA A 1 109 ? 1.612 -5.229 -21.047 1.00 87.06 109 ALA A N 1
ATOM 913 C CA . ALA A 1 109 ? 1.098 -6.468 -21.630 1.00 87.06 109 ALA A CA 1
ATOM 914 C C . ALA A 1 109 ? 0.113 -7.201 -20.702 1.00 87.06 109 ALA A C 1
ATOM 916 O O . ALA A 1 109 ? -0.724 -7.963 -21.174 1.00 87.06 109 ALA A O 1
ATOM 917 N N . ALA A 1 110 ? 0.176 -6.925 -19.399 1.00 88.75 110 ALA A N 1
ATOM 918 C CA . ALA A 1 110 ? -0.687 -7.511 -18.384 1.00 88.75 110 ALA A CA 1
ATOM 919 C C . ALA A 1 110 ? -1.907 -6.639 -18.038 1.00 88.75 110 ALA A C 1
ATOM 921 O O . ALA A 1 110 ? -2.602 -6.931 -17.070 1.00 88.75 110 ALA A O 1
ATOM 922 N N . LEU A 1 111 ? -2.184 -5.565 -18.790 1.00 87.75 111 LEU A N 1
ATOM 923 C CA . LEU A 1 111 ? -3.240 -4.603 -18.451 1.00 87.75 111 LEU A CA 1
ATOM 924 C C . LEU A 1 111 ? -4.605 -5.266 -18.202 1.00 87.75 111 LEU A C 1
ATOM 926 O O . LEU A 1 111 ? -5.260 -4.934 -17.217 1.00 87.75 111 LEU A O 1
ATOM 930 N N . ASP A 1 112 ? -5.012 -6.213 -19.046 1.00 87.31 112 ASP A N 1
ATOM 931 C CA . ASP A 1 112 ? -6.304 -6.893 -18.901 1.00 87.31 112 ASP A CA 1
ATOM 932 C C . ASP A 1 112 ? -6.364 -7.745 -17.623 1.00 87.31 112 ASP A C 1
ATOM 934 O O . ASP A 1 112 ? -7.369 -7.734 -16.911 1.00 87.31 112 ASP A O 1
ATOM 938 N N . ASP A 1 113 ? -5.266 -8.420 -17.268 1.00 88.00 113 ASP A N 1
ATOM 939 C CA . ASP A 1 113 ? -5.145 -9.162 -16.008 1.00 88.00 113 ASP A CA 1
ATOM 940 C C . ASP A 1 113 ? -5.250 -8.220 -14.801 1.00 88.00 113 ASP A C 1
ATOM 942 O O . ASP A 1 113 ? -5.972 -8.513 -13.847 1.00 88.00 113 ASP A O 1
ATOM 946 N N . ILE A 1 114 ? -4.565 -7.070 -14.853 1.00 88.12 114 ILE A N 1
ATOM 947 C CA . ILE A 1 114 ? -4.599 -6.050 -13.796 1.00 88.12 114 ILE A CA 1
ATOM 948 C C . ILE A 1 114 ? -6.032 -5.542 -13.608 1.00 88.12 114 ILE A C 1
ATOM 950 O O . ILE A 1 114 ? -6.525 -5.484 -12.480 1.00 88.12 114 ILE A O 1
ATOM 954 N N . LEU A 1 115 ? -6.723 -5.209 -14.702 1.00 87.62 115 LEU A N 1
ATOM 955 C CA . LEU A 1 115 ? -8.113 -4.758 -14.658 1.00 87.62 115 LEU A CA 1
ATOM 956 C C . 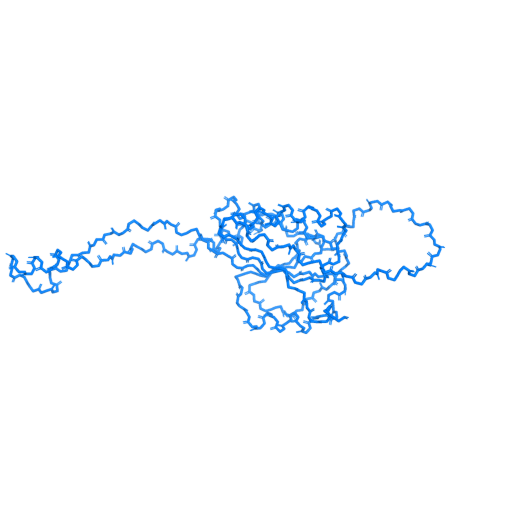LEU A 1 115 ? -9.020 -5.829 -14.049 1.00 87.62 115 LEU A C 1
ATOM 958 O O . LEU A 1 115 ? -9.781 -5.514 -13.138 1.00 87.62 115 LEU A O 1
ATOM 962 N N . ASN A 1 116 ? -8.875 -7.091 -14.457 1.00 87.25 116 ASN A N 1
ATOM 963 C CA . ASN A 1 116 ? -9.630 -8.212 -13.894 1.00 87.25 116 ASN A CA 1
ATOM 964 C C . ASN A 1 116 ? -9.411 -8.391 -12.382 1.00 87.25 116 ASN A C 1
ATOM 966 O O . ASN A 1 116 ? -10.356 -8.735 -11.671 1.00 87.25 116 ASN A O 1
ATOM 970 N N . ILE A 1 117 ? -8.191 -8.173 -11.877 1.00 86.69 117 ILE A N 1
ATOM 971 C CA . ILE A 1 117 ? -7.902 -8.204 -10.432 1.00 86.69 117 ILE A CA 1
ATOM 972 C C . ILE A 1 117 ? -8.646 -7.065 -9.725 1.00 86.69 117 ILE A C 1
ATOM 974 O O . ILE A 1 117 ? -9.334 -7.299 -8.731 1.00 86.69 117 ILE A O 1
ATOM 978 N N . ILE A 1 118 ? -8.587 -5.853 -10.285 1.00 87.44 118 ILE A N 1
ATOM 979 C CA . ILE A 1 118 ? -9.286 -4.676 -9.749 1.00 87.44 118 ILE A CA 1
ATOM 980 C C . ILE A 1 118 ? -10.808 -4.890 -9.715 1.00 87.44 118 ILE A C 1
ATOM 982 O O . ILE A 1 118 ? -11.478 -4.383 -8.820 1.00 87.44 118 ILE A O 1
ATOM 986 N N . GLU A 1 119 ? -11.389 -5.620 -10.670 1.00 85.38 119 GLU A N 1
ATOM 987 C CA . GLU A 1 119 ? -12.836 -5.871 -10.684 1.00 85.38 119 GLU A CA 1
ATOM 988 C C . GLU A 1 119 ? -13.305 -6.852 -9.606 1.00 85.38 119 GLU A C 1
ATOM 990 O O . GLU A 1 119 ? -14.457 -6.773 -9.179 1.00 85.38 119 GLU A O 1
ATOM 995 N N . LYS A 1 120 ? -12.435 -7.774 -9.184 1.00 85.12 120 LYS A N 1
ATOM 996 C CA . LYS A 1 120 ? -12.772 -8.860 -8.250 1.00 85.12 120 LYS A CA 1
ATOM 997 C C . LYS A 1 120 ? -12.603 -8.480 -6.782 1.00 85.12 120 LYS A C 1
ATOM 999 O O . LYS A 1 120 ? -13.150 -9.166 -5.921 1.00 85.12 120 LYS A O 1
ATOM 1004 N N . SER A 1 121 ? -11.872 -7.407 -6.505 1.00 80.94 121 SER A N 1
ATOM 1005 C CA . SER A 1 121 ? -11.467 -7.020 -5.157 1.00 80.94 121 SER A CA 1
ATOM 1006 C C . SER A 1 121 ? -11.839 -5.571 -4.851 1.00 80.94 121 SER A C 1
ATOM 1008 O O . SER A 1 121 ? -11.865 -4.707 -5.724 1.00 80.94 121 SER A O 1
ATOM 1010 N N . THR A 1 122 ? -12.112 -5.286 -3.579 1.00 85.56 122 THR A N 1
ATOM 1011 C CA . THR A 1 122 ? -12.366 -3.928 -3.086 1.00 85.56 122 THR A CA 1
ATOM 1012 C C . THR A 1 122 ? -11.146 -3.400 -2.346 1.00 85.56 122 THR A C 1
ATOM 1014 O O . THR A 1 122 ? -10.665 -4.051 -1.419 1.00 85.56 122 THR A O 1
ATOM 1017 N N . TYR A 1 123 ? -10.687 -2.205 -2.708 1.00 88.94 123 TYR A N 1
ATOM 1018 C CA . TYR A 1 123 ? -9.553 -1.526 -2.079 1.00 88.94 123 TYR A CA 1
ATOM 1019 C C . TYR A 1 123 ? -9.981 -0.142 -1.596 1.00 88.94 123 TYR A C 1
ATOM 1021 O O . TYR A 1 123 ? -10.830 0.494 -2.221 1.00 88.94 123 TYR A O 1
ATOM 1029 N N . HIS A 1 124 ? -9.388 0.336 -0.502 1.00 89.50 124 HIS A N 1
ATOM 1030 C CA . HIS A 1 124 ? -9.646 1.693 -0.008 1.00 89.50 124 HIS A CA 1
ATOM 1031 C C . HIS A 1 124 ? -8.907 2.728 -0.851 1.00 89.50 124 HIS A C 1
ATOM 1033 O O . HIS A 1 124 ? -9.414 3.822 -1.090 1.00 89.50 124 HIS A O 1
ATOM 1039 N N . ILE A 1 125 ? -7.707 2.370 -1.309 1.00 90.00 125 ILE A N 1
ATOM 1040 C CA . ILE A 1 125 ? -6.884 3.199 -2.177 1.00 90.00 125 ILE A CA 1
ATOM 1041 C C . ILE A 1 125 ? -6.094 2.342 -3.156 1.00 90.00 125 ILE A C 1
ATOM 1043 O O . ILE A 1 125 ? -5.631 1.252 -2.821 1.00 90.00 125 ILE A O 1
ATOM 1047 N N . MET A 1 126 ? -5.928 2.869 -4.364 1.00 91.31 126 MET A N 1
ATOM 1048 C CA . MET A 1 126 ? -5.053 2.326 -5.391 1.00 91.31 126 MET A CA 1
ATOM 1049 C C . MET A 1 126 ? -3.932 3.325 -5.668 1.00 91.31 126 MET A C 1
ATOM 1051 O O . MET A 1 126 ? -4.233 4.476 -5.976 1.00 91.31 126 MET A O 1
ATOM 1055 N N . PHE A 1 127 ? -2.676 2.897 -5.593 1.00 91.94 127 PHE A N 1
ATOM 1056 C CA . PHE A 1 127 ? -1.491 3.676 -5.944 1.00 91.94 127 PHE A CA 1
ATOM 1057 C C . PHE A 1 127 ? -0.824 3.127 -7.200 1.00 91.94 127 PHE A C 1
ATOM 1059 O O . PHE A 1 127 ? -0.707 1.915 -7.367 1.00 91.94 127 PHE A O 1
ATOM 1066 N N . TYR A 1 128 ? -0.311 4.030 -8.032 1.00 90.50 128 TYR A N 1
ATOM 1067 C CA . TYR A 1 128 ? 0.576 3.695 -9.144 1.00 90.50 128 TYR A CA 1
ATOM 1068 C C . TYR A 1 128 ? 2.001 4.099 -8.804 1.00 90.50 128 TYR A C 1
ATOM 1070 O O . TYR A 1 128 ? 2.225 5.200 -8.280 1.00 90.50 128 TYR A O 1
ATOM 1078 N N . HIS A 1 129 ? 2.957 3.235 -9.135 1.00 91.31 129 HIS A N 1
ATOM 1079 C CA . HIS A 1 129 ? 4.367 3.551 -8.967 1.00 91.31 129 HIS A CA 1
ATOM 1080 C C . HIS A 1 129 ? 5.224 3.122 -10.151 1.00 91.31 129 HIS A C 1
ATOM 1082 O O . HIS A 1 129 ? 4.866 2.249 -10.934 1.00 91.31 129 HIS A O 1
ATOM 1088 N N . ASP A 1 130 ? 6.357 3.794 -10.280 1.00 87.12 130 ASP A N 1
ATOM 1089 C CA . ASP A 1 130 ? 7.495 3.410 -11.108 1.00 87.12 130 ASP A CA 1
ATOM 1090 C C . ASP A 1 130 ? 8.715 3.314 -10.172 1.00 87.12 130 ASP A C 1
ATOM 1092 O O . ASP A 1 130 ? 8.849 2.358 -9.410 1.00 87.12 130 ASP A O 1
ATOM 1096 N N . VAL A 1 131 ? 9.534 4.365 -10.120 1.00 87.62 131 VAL A N 1
ATOM 1097 C CA . VAL A 1 131 ? 10.537 4.632 -9.086 1.00 87.62 131 VAL A CA 1
ATOM 1098 C C . VAL A 1 131 ? 9.890 5.233 -7.830 1.00 87.62 131 VAL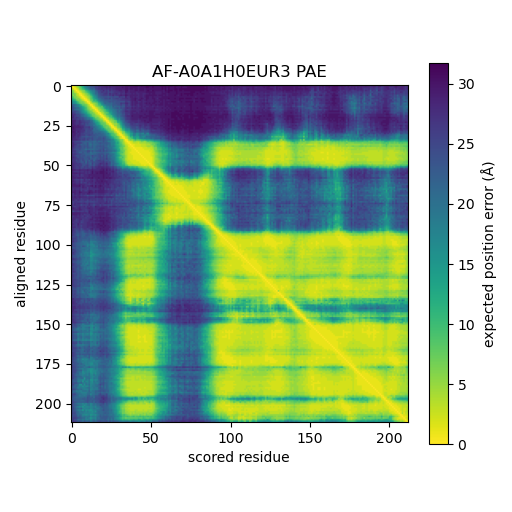 A C 1
ATOM 1100 O O . VAL A 1 131 ? 10.410 5.070 -6.727 1.00 87.62 131 VAL A O 1
ATOM 1103 N N . ASP A 1 132 ? 8.785 5.968 -7.981 1.00 88.00 132 ASP A N 1
ATOM 1104 C CA . ASP A 1 132 ? 8.074 6.625 -6.880 1.00 88.00 132 ASP A CA 1
ATOM 1105 C C . ASP A 1 132 ? 6.551 6.510 -7.046 1.00 88.00 132 ASP A C 1
ATOM 1107 O O . ASP A 1 132 ? 6.048 6.156 -8.112 1.00 88.00 132 ASP A O 1
ATOM 1111 N N . LEU A 1 133 ? 5.806 6.849 -5.994 1.00 89.50 133 LEU A N 1
ATOM 1112 C CA . LEU A 1 133 ? 4.353 7.010 -6.052 1.00 89.50 133 LEU A CA 1
ATOM 1113 C C . LEU A 1 133 ? 4.025 8.258 -6.868 1.00 89.50 133 LEU A C 1
ATOM 1115 O O . LEU A 1 133 ? 4.548 9.328 -6.559 1.00 89.50 133 LEU A O 1
ATOM 1119 N N . HIS A 1 134 ? 3.150 8.164 -7.866 1.00 85.25 134 HIS A N 1
ATOM 1120 C CA . HIS A 1 134 ? 2.866 9.310 -8.744 1.00 85.25 134 HIS A CA 1
ATOM 1121 C C . HIS A 1 134 ? 1.390 9.501 -9.113 1.00 85.25 134 HIS A C 1
ATOM 1123 O O . HIS A 1 134 ? 1.057 10.491 -9.761 1.00 85.25 134 HIS A O 1
ATOM 1129 N N . ASP A 1 135 ? 0.503 8.584 -8.732 1.00 78.25 135 ASP A N 1
ATOM 1130 C CA . ASP A 1 135 ? -0.939 8.719 -8.951 1.00 78.25 135 ASP A CA 1
ATOM 1131 C C . ASP A 1 135 ? -1.703 7.843 -7.943 1.00 78.25 135 ASP A C 1
ATOM 1133 O O . ASP A 1 135 ? -1.174 6.827 -7.478 1.00 78.25 135 ASP A O 1
ATOM 1137 N N . TYR A 1 136 ? -2.926 8.240 -7.590 1.00 78.88 136 TYR A N 1
ATOM 1138 C CA . TYR A 1 136 ? -3.813 7.445 -6.748 1.00 78.88 136 TYR A CA 1
ATOM 1139 C C . TYR A 1 136 ? -5.278 7.599 -7.154 1.00 78.88 136 TYR A C 1
ATOM 1141 O O . TYR A 1 136 ? -5.717 8.657 -7.598 1.00 78.88 136 TYR A O 1
ATOM 1149 N N . SER A 1 137 ? -6.063 6.540 -6.969 1.00 75.56 137 SER A N 1
ATOM 1150 C CA . SER A 1 137 ? -7.498 6.558 -7.243 1.00 75.56 137 SER A CA 1
ATOM 1151 C C . SER A 1 137 ? -8.287 5.870 -6.136 1.00 75.56 137 SER A C 1
ATOM 1153 O O . SER A 1 137 ? -7.895 4.818 -5.634 1.00 75.56 137 SER A O 1
ATOM 1155 N N . PHE A 1 138 ? -9.440 6.454 -5.807 1.00 67.88 138 PHE A N 1
ATOM 1156 C CA . PHE A 1 138 ? -10.468 5.825 -4.973 1.00 67.88 138 PHE A CA 1
ATOM 1157 C C . PHE A 1 138 ? -11.435 4.944 -5.792 1.00 67.88 138 PHE A C 1
ATOM 1159 O O . PHE A 1 138 ? -12.282 4.264 -5.222 1.00 67.88 138 PHE A O 1
ATOM 1166 N N . LYS A 1 139 ? -11.370 4.988 -7.134 1.00 64.06 139 LYS A N 1
ATOM 1167 C CA . LYS A 1 139 ? -12.256 4.254 -8.063 1.00 64.06 139 LYS A CA 1
ATOM 1168 C C . LYS A 1 139 ? -11.462 3.511 -9.148 1.00 64.06 139 LYS A C 1
ATOM 1170 O O . LYS A 1 139 ? -10.273 3.766 -9.329 1.00 64.06 139 LYS A O 1
ATOM 1175 N N . LYS A 1 140 ? -12.127 2.627 -9.907 1.00 64.31 140 LYS A N 1
ATOM 1176 C CA . LYS A 1 140 ? -11.514 1.888 -11.027 1.00 64.31 140 LYS A CA 1
ATOM 1177 C C . LYS A 1 140 ? -10.764 2.842 -11.979 1.00 64.31 140 LYS A C 1
ATOM 1179 O O . LYS A 1 140 ? -11.341 3.861 -12.370 1.00 64.31 140 LYS A O 1
ATOM 1184 N N . PRO A 1 141 ? -9.510 2.541 -12.362 1.00 62.53 141 PRO A N 1
ATOM 1185 C CA . PRO A 1 141 ? -8.776 3.356 -13.316 1.00 62.53 141 PRO A CA 1
ATOM 1186 C C . PRO A 1 141 ? -9.497 3.411 -14.651 1.00 62.53 141 PRO A C 1
ATOM 1188 O O . PRO A 1 141 ? -9.882 2.384 -15.198 1.00 62.53 141 PRO A O 1
ATOM 1191 N N . SER A 1 142 ? -9.607 4.610 -15.215 1.00 55.69 142 SER A N 1
ATOM 1192 C CA . SER A 1 142 ? -10.055 4.768 -16.595 1.00 55.69 142 SER A CA 1
ATOM 1193 C C . SER A 1 142 ? -8.915 4.548 -17.594 1.00 55.69 142 SER A C 1
ATOM 1195 O O . SER A 1 142 ? -9.190 4.053 -18.683 1.00 55.69 142 SER A O 1
ATOM 1197 N N . LYS A 1 143 ? -7.649 4.868 -17.247 1.00 65.44 143 LYS A N 1
ATOM 1198 C CA . LYS A 1 143 ? -6.438 4.581 -18.054 1.00 65.44 143 LYS A CA 1
ATOM 1199 C C . LYS A 1 143 ? -5.168 4.515 -17.188 1.00 65.44 143 LYS A C 1
ATOM 1201 O O . LYS A 1 143 ? -4.667 5.558 -16.770 1.00 65.44 143 LYS A O 1
ATOM 1206 N N . ILE A 1 144 ? -4.610 3.319 -16.977 1.00 71.31 144 ILE A N 1
ATOM 1207 C CA . ILE A 1 144 ? -3.269 3.152 -16.386 1.00 71.31 144 ILE A CA 1
ATOM 1208 C C . ILE A 1 144 ? -2.233 3.626 -17.413 1.00 71.31 144 ILE A C 1
ATOM 1210 O O . ILE A 1 144 ? -2.268 3.222 -18.576 1.00 71.31 144 ILE A O 1
ATOM 1214 N N . LYS A 1 145 ? -1.328 4.520 -17.007 1.00 75.38 145 LYS A N 1
ATOM 1215 C CA . LYS A 1 145 ? -0.232 4.998 -17.862 1.00 75.38 145 LYS A CA 1
ATOM 1216 C C . LYS A 1 145 ? 1.057 4.299 -17.456 1.00 75.38 145 LYS A C 1
ATOM 1218 O O . LYS A 1 145 ? 1.542 4.568 -16.363 1.00 75.38 145 LYS A O 1
ATOM 1223 N N . PHE A 1 146 ? 1.597 3.484 -18.355 1.00 78.06 146 PHE A N 1
ATOM 1224 C CA . PHE A 1 146 ? 2.856 2.774 -18.147 1.00 78.06 146 PHE A CA 1
ATOM 1225 C C . PHE A 1 146 ? 4.068 3.630 -18.544 1.00 78.06 146 PHE A C 1
ATOM 1227 O O . PHE A 1 146 ? 4.022 4.334 -19.557 1.00 78.06 146 PHE A O 1
ATOM 1234 N N . ILE A 1 147 ? 5.119 3.601 -17.730 1.00 70.62 147 ILE A N 1
ATOM 1235 C CA . ILE A 1 147 ? 6.311 4.454 -17.753 1.00 70.62 147 ILE A CA 1
ATOM 1236 C C . ILE A 1 147 ? 7.547 3.581 -17.474 1.00 70.62 147 ILE A C 1
ATOM 1238 O O . ILE A 1 147 ? 7.430 2.460 -17.004 1.00 70.62 147 ILE A O 1
ATOM 1242 N N . GLY A 1 148 ? 8.745 4.049 -17.822 1.00 68.88 148 GLY A N 1
ATOM 1243 C CA . GLY A 1 148 ? 9.987 3.308 -17.594 1.00 68.88 148 GLY A CA 1
ATOM 1244 C C . GLY A 1 148 ? 10.551 3.474 -16.183 1.00 68.88 148 GLY A C 1
ATOM 1245 O O . GLY A 1 148 ? 10.468 4.554 -15.601 1.00 68.88 148 GLY A O 1
ATOM 1246 N N . GLY A 1 149 ? 11.218 2.422 -15.703 1.00 74.25 149 GLY A N 1
ATOM 1247 C CA . GLY A 1 149 ? 11.844 2.354 -14.382 1.00 74.25 149 GLY A CA 1
ATOM 1248 C C . GLY A 1 149 ? 10.945 1.682 -13.344 1.00 74.25 149 GLY A C 1
ATOM 1249 O O . GLY A 1 149 ? 9.727 1.815 -13.403 1.00 74.25 149 GLY A O 1
ATOM 1250 N N . THR A 1 150 ? 11.565 0.985 -12.390 1.00 82.38 150 THR A N 1
ATOM 1251 C CA . THR A 1 150 ? 10.860 0.245 -11.335 1.00 82.38 150 THR A CA 1
ATOM 1252 C C . THR A 1 150 ? 11.680 0.278 -10.045 1.00 82.38 150 THR A C 1
ATOM 1254 O O . THR A 1 150 ? 12.869 -0.051 -10.045 1.00 82.38 150 THR A O 1
ATOM 1257 N N . SER A 1 151 ? 11.059 0.691 -8.942 1.00 88.56 151 SER A N 1
ATOM 1258 C CA . SER A 1 151 ? 11.535 0.491 -7.571 1.00 88.56 151 SER A CA 1
ATOM 1259 C C . SER A 1 151 ? 10.345 0.104 -6.711 1.00 88.56 151 SER A C 1
ATOM 1261 O O . SER A 1 151 ? 9.306 0.763 -6.725 1.00 88.56 151 SER A O 1
ATOM 1263 N N . HIS A 1 152 ? 10.505 -0.967 -5.948 1.00 93.06 152 HIS A N 1
ATOM 1264 C CA . HIS A 1 152 ? 9.522 -1.414 -4.970 1.00 93.06 152 HIS A CA 1
ATOM 1265 C C . HIS A 1 152 ? 9.829 -0.813 -3.600 1.00 93.06 152 HIS A C 1
ATOM 1267 O O . HIS A 1 152 ? 8.920 -0.424 -2.862 1.00 93.06 152 HIS A O 1
ATOM 1273 N N . ALA A 1 153 ? 11.116 -0.680 -3.272 1.00 93.38 153 ALA A N 1
ATOM 1274 C CA . ALA A 1 153 ? 11.551 -0.257 -1.952 1.00 93.38 153 ALA A CA 1
ATOM 1275 C C . ALA A 1 153 ? 11.067 1.159 -1.622 1.00 93.38 153 ALA A C 1
ATOM 1277 O O . ALA A 1 153 ? 10.514 1.398 -0.548 1.00 93.38 153 ALA A O 1
ATOM 1278 N N . LYS A 1 154 ? 11.243 2.115 -2.541 1.00 93.06 154 LYS A N 1
ATOM 1279 C CA . LYS A 1 154 ? 10.909 3.516 -2.262 1.00 93.06 154 LYS A CA 1
ATOM 1280 C C . LYS A 1 154 ? 9.400 3.732 -2.041 1.00 93.06 154 LYS A C 1
ATOM 1282 O O . LYS A 1 154 ? 9.066 4.300 -0.998 1.00 93.06 154 LYS A O 1
ATOM 1287 N N . PRO A 1 155 ? 8.486 3.269 -2.918 1.00 94.06 155 PRO A N 1
ATOM 1288 C CA . PRO A 1 155 ? 7.044 3.384 -2.685 1.00 94.06 155 PRO A CA 1
ATOM 1289 C C . PRO A 1 155 ? 6.588 2.708 -1.389 1.00 94.06 155 PRO A C 1
ATOM 1291 O O . PRO A 1 155 ? 5.875 3.324 -0.594 1.00 94.06 155 PRO A O 1
ATOM 1294 N N . LEU A 1 156 ? 7.050 1.477 -1.132 1.00 95.25 156 LEU A N 1
ATOM 1295 C CA . LEU A 1 156 ? 6.674 0.728 0.070 1.00 95.25 156 LEU A CA 1
ATOM 1296 C C . LEU A 1 156 ? 7.162 1.411 1.344 1.00 95.25 156 LEU A C 1
ATOM 1298 O O . LEU A 1 156 ? 6.415 1.498 2.315 1.00 95.25 156 LEU A O 1
ATOM 1302 N N . LYS A 1 157 ? 8.384 1.958 1.338 1.00 94.94 157 LYS A N 1
ATOM 1303 C CA . LYS A 1 157 ? 8.924 2.703 2.480 1.00 94.94 157 LYS A CA 1
ATOM 1304 C C . LYS A 1 157 ? 8.058 3.911 2.825 1.00 94.94 157 LYS A C 1
ATOM 1306 O O . LYS A 1 157 ? 7.795 4.142 4.001 1.00 94.94 157 LYS A O 1
ATOM 1311 N N . ARG A 1 158 ? 7.614 4.668 1.816 1.00 94.44 158 ARG A N 1
ATOM 1312 C CA . ARG A 1 158 ? 6.765 5.854 2.011 1.00 94.44 158 ARG A CA 1
ATOM 1313 C C . ARG A 1 158 ? 5.401 5.477 2.586 1.00 94.44 158 ARG A C 1
ATOM 1315 O O . ARG A 1 158 ? 4.970 6.082 3.561 1.00 94.44 158 ARG A O 1
ATOM 1322 N N . ILE A 1 159 ? 4.760 4.448 2.025 1.00 94.75 159 ILE A N 1
ATOM 1323 C CA . ILE A 1 159 ? 3.478 3.926 2.525 1.00 94.75 159 ILE A CA 1
ATOM 1324 C C . ILE A 1 159 ? 3.615 3.459 3.978 1.00 94.75 159 ILE A C 1
ATOM 1326 O O . ILE A 1 159 ? 2.825 3.856 4.834 1.00 94.75 159 ILE A O 1
ATOM 1330 N N . HIS A 1 160 ? 4.638 2.652 4.260 1.00 93.56 160 HIS A N 1
ATOM 1331 C CA . HIS A 1 160 ? 4.882 2.112 5.591 1.00 93.56 160 HIS A CA 1
ATOM 1332 C C . HIS A 1 160 ? 5.118 3.224 6.620 1.00 93.56 160 HIS A C 1
ATOM 1334 O O . HIS A 1 160 ? 4.470 3.223 7.662 1.00 93.56 160 HIS A O 1
ATOM 1340 N N . GLN A 1 161 ? 5.953 4.215 6.299 1.00 94.06 161 GLN A N 1
ATOM 1341 C CA . GLN A 1 161 ? 6.242 5.324 7.207 1.00 94.06 161 GLN A CA 1
ATOM 1342 C C . GLN A 1 161 ? 4.973 6.098 7.596 1.00 94.06 161 GLN A C 1
ATOM 1344 O O . GLN A 1 161 ? 4.702 6.275 8.778 1.00 94.06 161 GLN A O 1
ATOM 1349 N N . VAL A 1 162 ? 4.143 6.478 6.618 1.00 93.19 162 VAL A N 1
ATOM 1350 C CA . VAL A 1 162 ? 2.880 7.188 6.894 1.00 93.19 162 VAL A CA 1
ATOM 1351 C C . VAL A 1 162 ? 1.919 6.332 7.723 1.00 93.19 162 VAL A C 1
ATOM 1353 O O . VAL A 1 162 ? 1.213 6.854 8.585 1.00 93.19 162 VAL A O 1
ATOM 1356 N N . SER A 1 163 ? 1.891 5.017 7.493 1.00 91.62 163 SER A N 1
ATOM 1357 C CA . SER A 1 163 ? 1.041 4.117 8.275 1.00 91.62 163 SER A CA 1
ATOM 1358 C C . SER A 1 163 ? 1.492 3.950 9.721 1.00 91.62 163 SER A C 1
ATOM 1360 O O . SER A 1 163 ? 0.641 3.936 10.608 1.00 91.62 163 SER A O 1
ATOM 1362 N N . GLU A 1 164 ? 2.803 3.872 9.973 1.00 90.81 164 GLU A N 1
ATOM 1363 C CA . GLU A 1 164 ? 3.344 3.803 11.332 1.00 90.81 164 GLU A CA 1
ATOM 1364 C C . GLU A 1 164 ? 3.046 5.093 12.089 1.00 90.81 164 GLU A C 1
ATOM 1366 O O . GLU A 1 164 ? 2.527 5.042 13.205 1.00 90.81 164 GLU A O 1
ATOM 1371 N N . ASP A 1 165 ? 3.286 6.240 11.450 1.00 90.69 165 ASP A N 1
ATOM 1372 C CA . ASP A 1 165 ? 3.075 7.548 12.061 1.00 90.69 165 ASP A CA 1
ATOM 1373 C C . ASP A 1 165 ? 1.593 7.794 12.428 1.00 90.69 165 ASP A C 1
ATOM 1375 O O . ASP A 1 165 ? 1.291 8.500 13.392 1.00 90.69 165 ASP A O 1
ATOM 1379 N N . LEU A 1 166 ? 0.656 7.193 11.682 1.00 89.31 166 LEU A N 1
ATOM 1380 C CA . LEU A 1 166 ? -0.790 7.265 11.931 1.00 89.31 166 LEU A CA 1
ATOM 1381 C C . LEU A 1 166 ? -1.351 6.081 12.738 1.00 89.31 166 LEU A C 1
ATOM 1383 O O . LEU A 1 166 ? -2.542 6.072 13.051 1.00 89.31 166 LEU A O 1
ATOM 1387 N N . GLY A 1 167 ? -0.531 5.083 13.079 1.00 88.12 167 GLY A N 1
ATOM 1388 C CA . GLY A 1 167 ? -0.966 3.890 13.812 1.00 88.12 167 GLY A CA 1
ATOM 1389 C C . GLY A 1 167 ? -1.963 3.004 13.052 1.00 88.12 167 GLY A C 1
ATOM 1390 O O . GLY A 1 167 ? -2.787 2.336 13.679 1.00 88.12 167 GLY A O 1
ATOM 1391 N N . VAL A 1 168 ? -1.896 3.003 11.720 1.00 89.06 168 VAL A N 1
ATOM 1392 C CA . VAL A 1 168 ? -2.797 2.279 10.812 1.00 89.06 168 VAL A CA 1
ATOM 1393 C C . VAL A 1 168 ? -2.286 0.857 10.564 1.00 89.06 168 VAL A C 1
ATOM 1395 O O . VAL A 1 168 ? -1.086 0.635 10.415 1.00 89.06 168 VAL A O 1
ATOM 1398 N N . VAL A 1 169 ? -3.200 -0.108 10.468 1.00 91.00 169 VAL A N 1
ATOM 1399 C CA . VAL A 1 169 ? -2.906 -1.465 9.982 1.00 91.00 169 VAL A CA 1
ATOM 1400 C C . VAL A 1 169 ? -3.093 -1.511 8.470 1.00 91.00 169 VAL A C 1
ATOM 1402 O O . VAL A 1 169 ? -4.116 -1.058 7.957 1.00 91.00 169 VAL A O 1
ATOM 1405 N N . LEU A 1 170 ? -2.119 -2.062 7.750 1.00 92.81 170 LEU A N 1
ATOM 1406 C CA . LEU A 1 170 ? -2.123 -2.116 6.291 1.00 92.81 170 LEU A CA 1
ATOM 1407 C C . LEU A 1 170 ? -2.316 -3.526 5.765 1.00 92.81 170 LEU A C 1
ATOM 1409 O O . LEU A 1 170 ? -1.676 -4.452 6.237 1.00 92.81 170 LEU A O 1
ATOM 1413 N N . GLN A 1 171 ? -3.091 -3.649 4.696 1.00 93.44 171 GLN A N 1
ATOM 1414 C CA . GLN A 1 171 ? -3.000 -4.788 3.791 1.00 93.44 171 GLN A CA 1
ATOM 1415 C C . GLN A 1 171 ? -2.600 -4.260 2.419 1.00 93.44 171 GLN A C 1
ATOM 1417 O O . GLN A 1 171 ? -3.371 -3.524 1.804 1.00 93.44 171 GLN A O 1
ATOM 1422 N N . ILE A 1 172 ? -1.400 -4.594 1.954 1.00 94.81 172 ILE A N 1
ATOM 1423 C CA . ILE A 1 172 ? -0.889 -4.159 0.654 1.00 94.81 172 ILE A CA 1
ATOM 1424 C C . ILE A 1 172 ? -0.909 -5.345 -0.301 1.00 94.81 172 ILE A C 1
ATOM 1426 O O . ILE A 1 172 ? -0.142 -6.287 -0.137 1.00 94.81 172 ILE A O 1
ATOM 1430 N N . GLU A 1 173 ? -1.733 -5.261 -1.336 1.00 94.62 173 GLU A N 1
ATOM 1431 C CA . GLU A 1 173 ? -1.611 -6.128 -2.505 1.00 94.62 173 GLU A CA 1
ATOM 1432 C C . GLU A 1 173 ? -0.818 -5.375 -3.569 1.00 94.62 173 GLU A C 1
ATOM 1434 O O . GLU A 1 173 ? -1.180 -4.264 -3.955 1.00 94.62 173 GLU A O 1
ATOM 1439 N N . HIS A 1 174 ? 0.287 -5.951 -4.023 1.00 95.19 174 HIS A N 1
ATOM 1440 C CA . HIS A 1 174 ? 1.198 -5.321 -4.962 1.00 95.19 174 HIS A CA 1
ATOM 1441 C C . HIS A 1 174 ? 1.217 -6.093 -6.278 1.00 95.19 174 HIS A C 1
ATOM 1443 O O . HIS A 1 174 ? 1.666 -7.233 -6.323 1.00 95.19 174 HIS A O 1
ATOM 1449 N N . ILE A 1 175 ? 0.746 -5.472 -7.357 1.00 93.25 175 ILE A N 1
ATOM 1450 C CA . ILE A 1 175 ? 0.767 -6.051 -8.698 1.00 93.25 175 ILE A CA 1
ATOM 1451 C C . ILE A 1 175 ? 2.033 -5.605 -9.433 1.00 93.25 175 ILE A C 1
ATOM 1453 O O . ILE A 1 175 ? 2.155 -4.432 -9.778 1.00 93.25 175 ILE A O 1
ATOM 1457 N N . SER A 1 176 ? 2.943 -6.541 -9.701 1.00 92.31 176 SER A N 1
ATOM 1458 C CA . SER A 1 176 ? 4.200 -6.301 -10.425 1.00 92.31 176 SER A CA 1
ATOM 1459 C C . SER A 1 176 ? 4.694 -7.583 -11.109 1.00 92.31 176 SER A C 1
ATOM 1461 O O . SER A 1 176 ? 4.327 -8.693 -10.714 1.00 92.31 176 SER A O 1
ATOM 1463 N N . ASP A 1 177 ? 5.536 -7.436 -12.130 1.00 87.19 177 ASP A N 1
ATOM 1464 C CA . ASP A 1 177 ? 6.305 -8.520 -12.751 1.00 87.19 177 ASP A CA 1
ATOM 1465 C C . ASP A 1 177 ? 7.548 -8.928 -11.932 1.00 87.19 177 ASP A C 1
ATOM 1467 O O . ASP A 1 177 ? 8.198 -9.922 -12.251 1.00 87.19 177 ASP A O 1
ATOM 1471 N N . ALA A 1 178 ? 7.831 -8.204 -10.842 1.00 78.25 178 ALA A N 1
ATOM 1472 C CA . ALA A 1 178 ? 8.953 -8.403 -9.929 1.00 78.25 178 ALA A CA 1
ATOM 1473 C C . ALA A 1 178 ? 10.350 -8.159 -10.531 1.00 78.25 178 ALA A C 1
ATOM 1475 O O . ALA A 1 178 ? 11.357 -8.518 -9.907 1.00 78.25 178 ALA A O 1
ATOM 1476 N N . GLU A 1 179 ? 10.446 -7.514 -11.697 1.00 83.31 179 GLU A N 1
ATOM 1477 C CA . GLU A 1 179 ? 11.725 -7.202 -12.335 1.00 83.31 179 GLU A CA 1
ATOM 1478 C C . GLU A 1 179 ? 12.362 -5.936 -11.734 1.00 83.31 179 GLU A C 1
ATOM 1480 O O . GLU A 1 179 ? 12.255 -4.824 -12.248 1.00 83.31 179 GLU A O 1
ATOM 1485 N N . ILE A 1 180 ? 13.079 -6.115 -10.622 1.00 84.88 180 ILE A N 1
ATOM 1486 C CA . ILE A 1 180 ? 13.815 -5.047 -9.925 1.00 84.88 180 ILE A CA 1
ATOM 1487 C C . ILE A 1 180 ? 15.281 -5.413 -9.672 1.00 84.88 180 ILE A C 1
ATOM 1489 O O . ILE A 1 180 ? 15.656 -6.584 -9.616 1.00 84.88 180 ILE A O 1
ATOM 1493 N N . SER A 1 181 ? 16.131 -4.395 -9.491 1.00 86.56 181 SER A N 1
ATOM 1494 C CA . SER A 1 181 ? 17.563 -4.586 -9.214 1.00 86.56 181 SER A CA 1
ATOM 1495 C C . SER A 1 181 ? 17.813 -5.346 -7.901 1.00 86.56 181 SER A C 1
ATOM 1497 O O . SER A 1 181 ? 17.086 -5.157 -6.930 1.00 86.56 181 SER A O 1
ATOM 1499 N N . ASN A 1 182 ? 18.898 -6.129 -7.815 1.00 86.56 182 ASN A N 1
ATOM 1500 C CA . ASN A 1 182 ? 19.255 -6.891 -6.601 1.00 86.56 182 ASN A CA 1
ATOM 1501 C C . ASN A 1 182 ? 19.331 -6.024 -5.331 1.00 86.56 182 ASN A C 1
ATOM 1503 O O . ASN A 1 182 ? 18.997 -6.476 -4.237 1.00 86.56 182 ASN A O 1
ATOM 1507 N N . ARG A 1 183 ? 19.778 -4.770 -5.469 1.00 88.75 183 ARG A N 1
ATOM 1508 C CA . ARG A 1 183 ? 19.807 -3.818 -4.355 1.00 88.75 183 ARG A CA 1
ATOM 1509 C C . ARG A 1 183 ? 18.392 -3.474 -3.887 1.00 88.75 183 ARG A C 1
ATOM 1511 O O . ARG A 1 183 ? 18.112 -3.563 -2.696 1.00 88.75 183 ARG A O 1
ATOM 1518 N N . ASP A 1 184 ? 17.516 -3.113 -4.822 1.00 88.12 184 ASP A N 1
ATOM 1519 C CA . ASP A 1 184 ? 16.121 -2.769 -4.527 1.00 88.12 184 ASP A CA 1
ATOM 1520 C C . ASP A 1 184 ? 15.359 -3.976 -3.962 1.00 88.12 184 ASP A C 1
ATOM 1522 O O . ASP A 1 184 ? 14.559 -3.816 -3.048 1.00 88.12 184 ASP A O 1
ATOM 1526 N N . GLN A 1 185 ? 15.675 -5.197 -4.412 1.00 89.00 185 GLN A N 1
ATOM 1527 C CA . GLN A 1 185 ? 15.117 -6.436 -3.858 1.00 89.00 185 GLN A CA 1
ATOM 1528 C C . GLN A 1 185 ? 15.447 -6.601 -2.373 1.00 89.00 185 GLN A C 1
ATOM 1530 O O . GLN A 1 185 ? 14.559 -6.896 -1.572 1.00 89.00 185 GLN A O 1
ATOM 1535 N N . LEU A 1 186 ? 16.712 -6.394 -1.992 1.00 90.25 186 LEU A N 1
ATOM 1536 C CA . LEU A 1 186 ? 17.140 -6.507 -0.599 1.00 90.25 186 LEU A CA 1
ATOM 1537 C C . LEU A 1 186 ? 16.456 -5.454 0.282 1.00 90.25 186 LEU A C 1
ATOM 1539 O O . LEU A 1 186 ? 15.960 -5.782 1.360 1.00 90.25 186 LEU A O 1
ATOM 1543 N N . GLU A 1 187 ? 16.413 -4.202 -0.179 1.00 92.94 187 GLU A N 1
ATOM 1544 C CA . GLU A 1 187 ? 15.747 -3.105 0.534 1.00 92.94 187 GLU A CA 1
ATOM 1545 C C . GLU A 1 187 ? 14.235 -3.368 0.664 1.00 92.94 187 GLU A C 1
ATOM 1547 O O . GLU A 1 187 ? 13.667 -3.238 1.749 1.00 92.94 187 GLU A O 1
ATOM 1552 N N . THR A 1 188 ? 13.599 -3.840 -0.408 1.00 92.44 188 THR A N 1
ATOM 1553 C CA . THR A 1 188 ? 12.184 -4.232 -0.435 1.00 92.44 188 THR A CA 1
ATOM 1554 C C . THR A 1 188 ? 11.891 -5.335 0.571 1.00 92.44 188 THR A C 1
ATOM 1556 O O . THR A 1 188 ? 10.964 -5.209 1.365 1.00 92.44 188 THR A O 1
ATOM 1559 N N . TYR A 1 189 ? 12.713 -6.384 0.612 1.00 91.94 189 TYR A N 1
ATOM 1560 C CA . TYR A 1 189 ? 12.557 -7.481 1.566 1.00 91.94 189 TYR A CA 1
ATOM 1561 C C . TYR A 1 189 ? 12.628 -7.010 3.025 1.00 91.94 189 TYR A C 1
ATOM 1563 O O . TYR A 1 189 ? 11.857 -7.464 3.871 1.00 91.94 189 TYR A O 1
ATOM 1571 N N . GLN A 1 190 ? 13.533 -6.076 3.333 1.00 93.19 190 GLN A N 1
ATOM 1572 C CA . GLN A 1 190 ? 13.630 -5.494 4.673 1.00 93.19 190 GLN A CA 1
ATOM 1573 C C . GLN A 1 190 ? 12.383 -4.691 5.047 1.00 93.19 190 GLN A C 1
ATOM 1575 O O . GLN A 1 190 ? 11.975 -4.720 6.205 1.00 93.19 190 GLN A O 1
ATOM 1580 N N . ILE A 1 191 ? 11.784 -3.978 4.091 1.00 93.00 191 ILE A N 1
ATOM 1581 C CA . ILE A 1 191 ? 10.561 -3.201 4.315 1.00 93.00 191 ILE A CA 1
ATOM 1582 C C . ILE A 1 191 ? 9.357 -4.129 4.476 1.00 93.00 191 ILE A C 1
ATOM 1584 O O . ILE A 1 191 ? 8.607 -3.964 5.431 1.00 93.00 191 ILE A O 1
ATOM 1588 N N . ILE A 1 192 ? 9.214 -5.142 3.617 1.00 92.50 192 ILE A N 1
ATOM 1589 C CA . ILE A 1 192 ? 8.146 -6.149 3.714 1.00 92.50 192 ILE A CA 1
ATOM 1590 C C . ILE A 1 192 ? 8.173 -6.817 5.086 1.00 92.50 192 ILE A C 1
ATOM 1592 O O . ILE A 1 192 ? 7.152 -6.868 5.752 1.00 92.50 192 ILE A O 1
ATOM 1596 N N . LYS A 1 193 ? 9.351 -7.212 5.582 1.00 90.38 193 LYS A N 1
ATOM 1597 C CA . LYS A 1 193 ? 9.482 -7.765 6.938 1.00 90.38 193 LYS A CA 1
ATOM 1598 C C . LYS A 1 193 ? 8.972 -6.846 8.043 1.00 90.38 193 LYS A C 1
ATOM 1600 O O . LYS A 1 193 ? 8.522 -7.348 9.064 1.00 90.38 193 LYS A O 1
ATOM 1605 N N . LYS A 1 194 ? 9.110 -5.529 7.884 1.00 89.75 194 LYS A N 1
ATOM 1606 C CA . LYS A 1 194 ? 8.587 -4.559 8.854 1.00 89.75 194 LYS A CA 1
ATOM 1607 C C . LYS A 1 194 ? 7.077 -4.410 8.728 1.00 89.75 194 LYS A C 1
ATOM 1609 O O . LYS A 1 194 ? 6.410 -4.292 9.745 1.00 89.75 194 LYS A O 1
ATOM 1614 N N . ILE A 1 195 ? 6.554 -4.454 7.503 1.00 87.50 195 ILE A N 1
ATOM 1615 C CA . ILE A 1 195 ? 5.114 -4.425 7.234 1.00 87.50 195 ILE A CA 1
ATOM 1616 C C . ILE A 1 195 ? 4.452 -5.688 7.794 1.00 87.50 195 ILE A C 1
ATOM 1618 O O . ILE A 1 195 ? 3.532 -5.569 8.586 1.00 87.50 195 ILE A O 1
ATOM 1622 N N . ASP A 1 196 ? 4.970 -6.875 7.484 1.00 86.25 196 ASP A N 1
ATOM 1623 C CA . ASP A 1 196 ? 4.433 -8.159 7.961 1.00 86.25 196 ASP A CA 1
ATOM 1624 C C . ASP A 1 196 ? 4.621 -8.372 9.475 1.00 86.25 196 ASP A C 1
ATOM 1626 O O . ASP A 1 196 ? 4.105 -9.326 10.061 1.00 86.25 196 ASP A O 1
ATOM 1630 N N . HIS A 1 197 ? 5.383 -7.503 10.146 1.00 75.31 197 HIS A N 1
ATOM 1631 C CA . HIS A 1 197 ? 5.555 -7.578 11.586 1.00 75.31 197 HIS A CA 1
ATOM 1632 C C . HIS A 1 197 ? 4.345 -6.961 12.305 1.00 75.31 197 HIS A C 1
A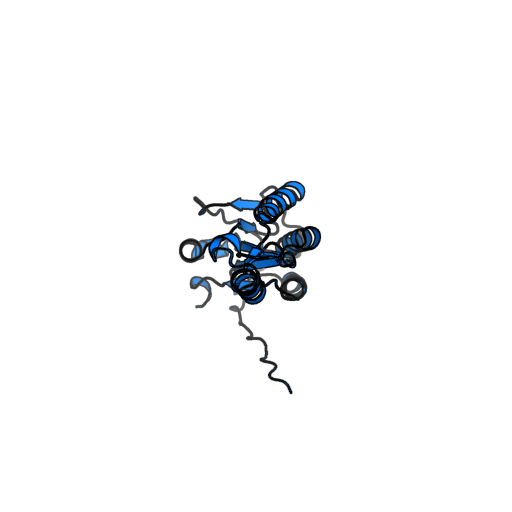TOM 1634 O O . HIS A 1 197 ? 4.299 -5.764 12.583 1.00 75.31 197 HIS A O 1
ATOM 1640 N N . GLY A 1 198 ? 3.388 -7.798 12.705 1.00 70.81 198 GLY A N 1
ATOM 1641 C CA . GLY A 1 198 ? 2.240 -7.392 13.518 1.00 70.81 198 GLY A CA 1
ATOM 1642 C C . GLY A 1 198 ? 0.920 -7.831 12.899 1.00 70.81 198 GLY A C 1
ATOM 1643 O O . GLY A 1 198 ? 0.710 -9.020 12.697 1.00 70.81 198 GLY A O 1
ATOM 1644 N N . SER A 1 199 ? 0.014 -6.878 12.666 1.00 80.12 199 SER A N 1
ATOM 1645 C CA . SER A 1 199 ? -1.309 -7.121 12.060 1.00 80.12 199 SER A CA 1
ATOM 1646 C C . SER A 1 199 ? -1.399 -6.679 10.598 1.00 80.12 199 SER A C 1
ATOM 1648 O O . SER A 1 199 ? -2.457 -6.826 9.995 1.00 80.12 199 SER A O 1
ATOM 1650 N N . SER A 1 200 ? -0.334 -6.077 10.066 1.00 87.31 200 SER A N 1
ATOM 1651 C CA . SER A 1 200 ? -0.264 -5.635 8.676 1.00 87.31 200 SER A CA 1
ATOM 1652 C C . SER A 1 200 ? 0.271 -6.765 7.791 1.00 87.31 200 SER A C 1
ATOM 1654 O O . SER A 1 200 ? 1.009 -7.622 8.268 1.00 87.31 200 SER A O 1
ATOM 1656 N N . GLU A 1 201 ? -0.104 -6.764 6.515 1.00 91.19 201 GLU A N 1
ATOM 1657 C CA . GLU A 1 201 ? 0.190 -7.839 5.563 1.00 91.19 201 GLU A CA 1
ATOM 1658 C C . GLU A 1 201 ? 0.614 -7.273 4.203 1.00 91.19 201 GLU A C 1
ATOM 1660 O O . GLU A 1 201 ? 0.052 -6.282 3.721 1.00 91.19 201 GLU A O 1
ATOM 1665 N N . TYR A 1 202 ? 1.578 -7.928 3.559 1.00 93.50 202 TYR A N 1
ATOM 1666 C CA . TYR A 1 202 ? 1.983 -7.661 2.183 1.00 93.50 202 TYR A CA 1
ATOM 1667 C C . TYR A 1 202 ? 1.860 -8.914 1.301 1.00 93.50 202 TYR A C 1
ATOM 1669 O O . TYR A 1 202 ? 2.383 -9.981 1.620 1.00 93.50 202 TYR A O 1
ATOM 1677 N N . GLU A 1 203 ? 1.243 -8.762 0.129 1.00 93.00 203 GLU A N 1
ATOM 1678 C CA . GLU A 1 203 ? 1.149 -9.803 -0.894 1.00 93.00 203 GLU A CA 1
ATOM 1679 C C . GLU A 1 203 ? 1.642 -9.284 -2.250 1.00 93.00 203 GLU A C 1
ATOM 1681 O O . GLU A 1 203 ? 1.180 -8.258 -2.746 1.00 93.00 203 GLU A O 1
ATOM 1686 N N . LEU A 1 204 ? 2.561 -10.021 -2.883 1.00 91.25 204 LEU A N 1
ATOM 1687 C CA . LEU A 1 204 ? 2.981 -9.771 -4.262 1.00 91.25 204 LEU A CA 1
ATOM 1688 C C . LEU A 1 204 ? 2.152 -10.627 -5.228 1.00 91.25 204 LEU A C 1
ATOM 1690 O O . LEU A 1 204 ? 2.222 -11.856 -5.210 1.00 91.25 204 LEU A O 1
ATOM 1694 N N . ILE A 1 205 ? 1.433 -9.967 -6.128 1.00 90.62 205 ILE A N 1
ATOM 1695 C CA . ILE A 1 205 ? 0.591 -10.572 -7.151 1.00 90.62 205 ILE A CA 1
ATOM 1696 C C . ILE A 1 205 ? 1.272 -10.412 -8.509 1.00 90.62 205 ILE A C 1
ATOM 1698 O O . ILE A 1 205 ? 1.272 -9.339 -9.106 1.00 90.62 205 ILE A O 1
ATOM 1702 N N . MET A 1 206 ? 1.804 -11.510 -9.041 1.00 88.88 206 MET A N 1
ATOM 1703 C CA . MET A 1 206 ? 2.261 -11.539 -10.432 1.00 88.88 206 MET A CA 1
ATOM 1704 C C . MET A 1 206 ? 1.073 -11.792 -11.375 1.00 88.88 206 MET A C 1
ATOM 1706 O O . MET A 1 206 ? 0.375 -12.804 -11.192 1.00 88.88 206 MET A O 1
ATOM 1710 N N . PRO A 1 207 ? 0.843 -10.936 -12.391 1.00 86.75 207 PRO A N 1
ATOM 1711 C CA . PRO A 1 207 ? -0.148 -11.193 -13.433 1.00 86.75 207 PRO A CA 1
ATOM 1712 C C . PRO A 1 207 ? 0.084 -12.529 -14.148 1.00 86.75 207 PRO A C 1
ATOM 1714 O O . PRO A 1 207 ? 1.216 -13.015 -14.229 1.00 86.75 207 PRO A O 1
ATOM 1717 N N . ALA A 1 208 ? -0.984 -13.136 -14.675 1.00 84.00 208 ALA A N 1
ATOM 1718 C CA . ALA A 1 208 ? -0.905 -14.450 -15.312 1.00 84.00 208 ALA A CA 1
ATOM 1719 C C . ALA A 1 208 ? 0.016 -14.428 -16.537 1.00 84.00 208 ALA A C 1
ATOM 1721 O O . ALA A 1 208 ? 0.778 -15.375 -16.733 1.00 84.00 208 ALA A O 1
ATOM 1722 N N . TYR A 1 209 ? 0.019 -13.312 -17.274 1.00 81.12 209 TYR A N 1
ATOM 1723 C CA . TYR A 1 209 ? 0.937 -13.051 -18.384 1.00 81.12 209 TYR A CA 1
ATOM 1724 C C . TYR A 1 209 ? 2.416 -13.358 -18.067 1.00 81.12 209 TYR A C 1
ATOM 1726 O O . TYR A 1 209 ? 3.139 -13.851 -18.928 1.00 81.12 209 TYR A O 1
ATOM 1734 N N . PHE A 1 210 ? 2.873 -13.121 -16.833 1.00 78.69 210 PHE A N 1
ATOM 1735 C CA . PHE A 1 210 ? 4.277 -13.315 -16.440 1.00 78.69 210 PHE A CA 1
ATOM 1736 C C . PHE A 1 210 ? 4.575 -14.681 -15.806 1.00 78.69 210 PHE A C 1
ATOM 1738 O O . PHE A 1 210 ? 5.727 -14.975 -15.496 1.00 78.69 210 PHE A O 1
ATOM 1745 N N . LYS A 1 211 ? 3.561 -15.531 -15.593 1.00 75.38 211 LYS A N 1
ATOM 1746 C CA . LYS A 1 211 ? 3.729 -16.856 -14.962 1.00 75.38 211 LYS A CA 1
ATOM 1747 C C . LYS A 1 211 ? 4.125 -17.964 -15.946 1.00 75.38 211 LYS A C 1
ATOM 1749 O O . LYS A 1 211 ? 4.369 -19.089 -15.514 1.00 75.38 211 LYS A O 1
ATOM 1754 N N . THR A 1 212 ? 4.172 -17.660 -17.242 1.00 58.47 212 THR A N 1
ATOM 1755 C CA . THR A 1 212 ? 4.553 -18.573 -18.337 1.00 58.47 212 THR A CA 1
ATOM 1756 C C . THR A 1 212 ? 6.021 -18.436 -18.700 1.00 58.47 212 THR A C 1
ATOM 1758 O O . THR A 1 212 ? 6.686 -19.444 -19.027 1.00 58.47 212 THR A O 1
#

Organism: NCBI:txid237069

Solvent-accessible surface area (backbone atoms only — not comparable to full-atom values): 12814 Å² total; per-residue (Å²): 135,85,86,79,77,75,81,84,81,79,80,70,78,78,80,82,76,77,84,69,92,62,95,64,81,84,67,87,67,78,77,74,64,94,59,71,59,61,50,67,71,56,56,48,51,54,55,51,58,64,55,64,69,69,77,89,66,85,56,66,46,76,35,61,69,60,14,52,47,39,19,71,76,68,69,43,57,65,82,80,19,66,37,67,42,81,54,88,71,74,78,73,59,38,76,47,40,35,36,39,34,50,23,24,57,75,47,57,81,32,46,68,52,53,52,55,52,57,74,76,52,90,57,68,37,35,38,35,29,25,57,44,40,51,50,74,39,79,60,86,79,92,73,88,74,60,42,79,53,58,38,64,27,56,38,52,49,53,55,48,51,54,28,61,79,68,54,43,32,40,37,37,43,33,39,40,87,76,83,56,53,76,69,44,49,55,50,28,53,57,47,48,56,56,46,47,59,75,88,20,42,74,45,83,42,64,46,70,79,76,75,116

pLDDT: mean 76.9, std 20.1, range [30.3, 95.25]